Protein AF-A0AAN8RXH5-F1 (afdb_monomer_lite)

Structure (mmCIF, N/CA/C/O backbone):
data_AF-A0AAN8RXH5-F1
#
_entry.id   AF-A0AAN8RXH5-F1
#
loop_
_atom_site.group_PDB
_atom_site.id
_atom_site.type_symbol
_atom_site.label_atom_id
_atom_site.label_alt_id
_atom_site.label_comp_id
_atom_site.label_asym_id
_atom_site.label_entity_id
_atom_site.label_seq_id
_atom_site.pdbx_PDB_ins_code
_atom_site.Cartn_x
_atom_site.Cartn_y
_atom_site.Cartn_z
_atom_site.occupancy
_atom_site.B_iso_or_equiv
_atom_site.auth_seq_id
_atom_site.auth_comp_id
_atom_site.auth_asym_id
_atom_site.auth_atom_id
_atom_site.pdbx_PDB_model_num
ATOM 1 N N . MET A 1 1 ? 21.165 -12.179 -20.026 1.00 50.28 1 MET A N 1
ATOM 2 C CA . MET A 1 1 ? 20.759 -11.320 -18.894 1.00 50.28 1 MET A CA 1
ATOM 3 C C . MET A 1 1 ? 20.682 -9.894 -19.403 1.00 50.28 1 MET A C 1
ATOM 5 O O . MET A 1 1 ? 21.704 -9.357 -19.816 1.00 50.28 1 MET A O 1
ATOM 9 N N . VAL A 1 2 ? 19.480 -9.326 -19.473 1.00 62.09 2 VAL A N 1
ATOM 10 C CA . VAL A 1 2 ? 19.283 -7.916 -19.837 1.00 62.09 2 VAL A CA 1
ATOM 11 C C . VAL A 1 2 ? 19.851 -7.065 -18.699 1.00 62.09 2 VAL A C 1
ATOM 13 O O . VAL A 1 2 ? 19.600 -7.336 -17.527 1.00 62.09 2 VAL A O 1
ATOM 16 N N . GLY A 1 3 ? 20.691 -6.079 -19.014 1.00 75.31 3 GLY A N 1
ATOM 17 C CA . GLY A 1 3 ? 21.280 -5.222 -17.984 1.00 75.31 3 GLY A CA 1
ATOM 18 C C . GLY A 1 3 ? 20.216 -4.332 -17.334 1.00 75.31 3 GLY A C 1
ATOM 19 O O . GLY A 1 3 ? 19.366 -3.793 -18.037 1.00 75.31 3 GLY A O 1
ATOM 20 N N . ARG A 1 4 ? 20.304 -4.091 -16.018 1.00 76.56 4 ARG A N 1
ATOM 21 C CA . ARG A 1 4 ? 19.376 -3.230 -15.246 1.00 76.56 4 ARG A CA 1
ATOM 22 C C . ARG A 1 4 ? 19.039 -1.903 -15.947 1.00 76.56 4 ARG A C 1
ATOM 24 O O . ARG A 1 4 ? 17.888 -1.485 -15.998 1.00 76.56 4 ARG A O 1
ATOM 31 N N . ARG A 1 5 ? 20.048 -1.264 -16.549 1.00 78.19 5 ARG A N 1
ATOM 32 C CA . ARG A 1 5 ? 19.902 -0.004 -17.298 1.00 78.19 5 ARG A CA 1
ATOM 33 C C . ARG A 1 5 ? 18.976 -0.133 -18.517 1.00 78.19 5 ARG A C 1
ATOM 35 O O . ARG A 1 5 ? 18.232 0.798 -18.799 1.00 78.19 5 ARG A O 1
ATOM 42 N N . GLN A 1 6 ? 18.995 -1.271 -19.210 1.00 84.75 6 GLN A N 1
ATOM 43 C CA . GLN A 1 6 ? 18.124 -1.533 -20.362 1.00 84.75 6 GLN A CA 1
ATOM 44 C C . GLN A 1 6 ? 16.665 -1.717 -19.917 1.00 84.75 6 GLN A C 1
ATOM 46 O O . GLN A 1 6 ? 15.763 -1.200 -20.569 1.00 84.75 6 GLN A O 1
ATOM 51 N N . ILE A 1 7 ? 16.435 -2.361 -18.766 1.00 87.44 7 ILE A N 1
ATOM 52 C CA . ILE A 1 7 ? 15.091 -2.541 -18.191 1.00 87.44 7 ILE A CA 1
ATOM 53 C C . ILE A 1 7 ? 14.495 -1.187 -17.782 1.00 87.44 7 ILE A C 1
ATOM 55 O O . ILE A 1 7 ? 13.361 -0.878 -18.143 1.00 87.44 7 ILE A O 1
ATOM 59 N N . HIS A 1 8 ? 15.278 -0.336 -17.106 1.00 88.00 8 HIS A N 1
ATOM 60 C CA . HIS A 1 8 ? 14.842 1.018 -16.734 1.00 88.00 8 HIS A CA 1
ATOM 61 C C . HIS A 1 8 ? 14.425 1.829 -17.968 1.00 88.00 8 HIS A C 1
ATOM 63 O O . HIS A 1 8 ? 13.366 2.450 -17.972 1.00 88.00 8 HIS A O 1
ATOM 69 N N . GLN A 1 9 ? 15.230 1.790 -19.035 1.00 88.06 9 GLN A N 1
ATOM 70 C CA . GLN A 1 9 ? 14.931 2.494 -20.284 1.00 88.06 9 GLN A CA 1
ATOM 71 C C . GLN A 1 9 ? 13.689 1.940 -20.994 1.00 88.06 9 GLN A C 1
ATOM 73 O O . GLN A 1 9 ? 12.898 2.718 -21.527 1.00 88.06 9 GLN A O 1
ATOM 78 N N . ALA A 1 10 ? 13.482 0.621 -20.981 1.00 90.44 10 ALA A N 1
ATOM 79 C CA . ALA A 1 10 ? 12.299 -0.002 -21.572 1.00 90.44 10 ALA A CA 1
ATOM 80 C C . ALA A 1 10 ? 11.009 0.431 -20.854 1.00 90.44 10 ALA A C 1
ATOM 82 O O . ALA A 1 10 ? 10.046 0.847 -21.504 1.00 90.44 10 ALA A O 1
ATOM 83 N N . ILE A 1 11 ? 11.012 0.397 -19.516 1.00 90.81 11 ILE A N 1
ATOM 84 C CA . ILE A 1 11 ? 9.883 0.851 -18.692 1.00 90.81 11 ILE A CA 1
ATOM 85 C C . ILE A 1 11 ? 9.647 2.348 -18.903 1.00 90.81 11 ILE A C 1
ATOM 87 O O . ILE A 1 11 ? 8.521 2.760 -19.181 1.00 90.81 11 ILE A O 1
ATOM 91 N N . HIS A 1 12 ? 10.709 3.154 -18.825 1.00 90.06 12 HIS A N 1
ATOM 92 C CA . HIS A 1 12 ? 10.660 4.600 -19.037 1.00 90.06 12 HIS A CA 1
ATOM 93 C C . HIS A 1 12 ? 10.028 4.952 -20.387 1.00 90.06 12 HIS A C 1
ATOM 95 O O . HIS A 1 12 ? 9.025 5.665 -20.429 1.00 90.06 12 HIS A O 1
ATOM 101 N N . SER A 1 13 ? 10.525 4.359 -21.477 1.00 88.62 13 SER A N 1
ATOM 102 C CA . SER A 1 13 ? 9.980 4.562 -22.823 1.00 88.62 13 SER A CA 1
ATOM 103 C C . SER A 1 13 ? 8.493 4.211 -22.890 1.00 88.62 13 SER A C 1
ATOM 105 O O . SER A 1 13 ? 7.703 4.934 -23.499 1.00 88.62 13 SER A O 1
ATOM 107 N N . ARG A 1 14 ? 8.075 3.121 -22.234 1.00 89.00 14 ARG A N 1
ATOM 108 C CA . ARG A 1 14 ? 6.671 2.703 -22.221 1.00 89.00 14 ARG A CA 1
ATOM 109 C C . ARG A 1 14 ? 5.780 3.655 -21.426 1.00 89.00 14 ARG A C 1
ATOM 111 O O . ARG A 1 14 ? 4.672 3.937 -21.879 1.00 89.00 14 ARG A O 1
ATOM 118 N N . MET A 1 15 ? 6.251 4.159 -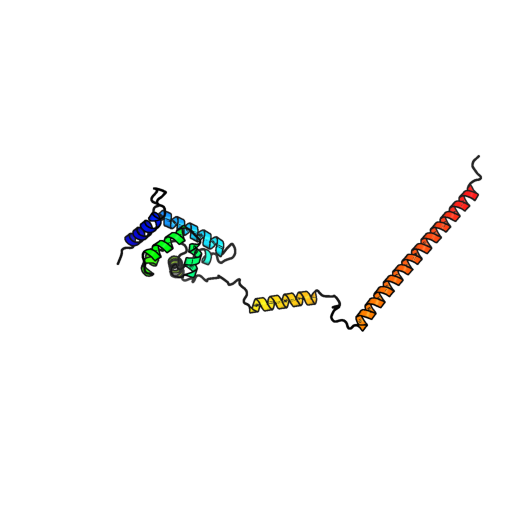20.288 1.00 87.31 15 MET A N 1
ATOM 119 C CA . MET A 1 15 ? 5.513 5.121 -19.467 1.00 87.31 15 MET A CA 1
ATOM 120 C C . MET A 1 15 ? 5.361 6.474 -20.173 1.00 87.31 15 MET A C 1
ATOM 122 O O . MET A 1 15 ? 4.275 7.049 -20.143 1.00 87.31 15 MET A O 1
ATOM 126 N N . MET A 1 16 ? 6.411 6.956 -20.849 1.00 82.38 16 MET A N 1
ATOM 127 C CA . MET A 1 16 ? 6.403 8.259 -21.531 1.00 82.38 16 MET A CA 1
ATOM 128 C C . MET A 1 16 ? 5.596 8.259 -22.836 1.00 82.38 16 MET A C 1
ATOM 130 O O . MET A 1 16 ? 4.963 9.260 -23.156 1.00 82.38 16 MET A 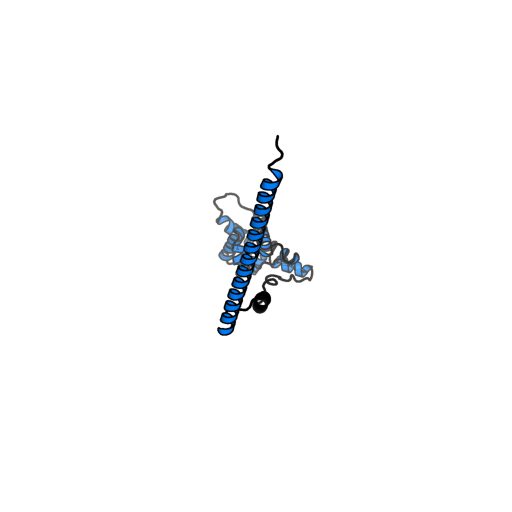O 1
ATOM 134 N N . LYS A 1 17 ? 5.506 7.125 -23.550 1.00 66.50 17 LYS A N 1
ATOM 135 C CA . LYS A 1 17 ? 4.615 6.967 -24.725 1.00 66.50 17 LYS A CA 1
ATOM 136 C C . LYS A 1 17 ? 3.126 7.193 -24.418 1.00 66.50 17 LYS A C 1
ATOM 138 O O . LYS A 1 17 ? 2.325 7.267 -25.339 1.00 66.50 17 LYS A O 1
ATOM 143 N N . ARG A 1 18 ? 2.737 7.249 -23.139 1.00 58.88 18 ARG A N 1
ATOM 144 C CA . ARG A 1 18 ? 1.372 7.578 -22.703 1.00 58.88 18 ARG A CA 1
ATOM 145 C C . ARG A 1 18 ? 1.155 9.084 -22.474 1.00 58.88 18 ARG A C 1
ATOM 147 O O . ARG A 1 18 ? 0.007 9.498 -22.416 1.00 58.88 18 ARG A O 1
ATOM 154 N N . ASN A 1 19 ? 2.221 9.877 -22.336 1.00 56.78 19 ASN A N 1
ATOM 155 C CA . ASN A 1 19 ? 2.191 11.293 -21.932 1.00 56.78 19 ASN A CA 1
ATOM 156 C C . ASN A 1 19 ? 2.491 12.277 -23.084 1.00 56.78 19 ASN A C 1
ATOM 158 O O . ASN A 1 19 ? 2.785 13.438 -22.824 1.00 56.78 19 ASN A O 1
ATOM 162 N N . THR A 1 20 ? 2.432 11.828 -24.341 1.00 54.41 20 THR A N 1
ATOM 163 C CA . THR A 1 20 ? 3.020 12.479 -25.534 1.00 54.41 20 THR A CA 1
ATOM 164 C C . THR A 1 20 ? 2.411 13.836 -25.949 1.00 54.41 20 THR A C 1
ATOM 166 O O . THR A 1 20 ? 2.775 14.354 -26.995 1.00 54.41 20 THR A O 1
ATOM 169 N N . ASP A 1 21 ? 1.560 14.452 -25.124 1.00 57.69 21 ASP A N 1
ATOM 170 C CA . ASP A 1 21 ? 1.111 15.844 -25.306 1.00 57.69 21 ASP A CA 1
ATOM 171 C C . ASP A 1 21 ? 2.002 16.873 -24.571 1.00 57.69 21 ASP A C 1
ATOM 173 O O . ASP A 1 21 ? 1.886 18.068 -24.824 1.00 57.69 21 ASP A O 1
ATOM 177 N N . ASN A 1 22 ? 2.910 16.436 -23.684 1.00 54.50 22 ASN A N 1
ATOM 178 C CA . ASN A 1 22 ? 3.927 17.290 -23.054 1.00 54.50 22 ASN A CA 1
ATOM 179 C C . ASN A 1 22 ? 5.328 16.833 -23.485 1.00 54.50 22 ASN A C 1
ATOM 181 O O . ASN A 1 22 ? 5.742 15.716 -23.180 1.00 54.50 22 ASN A O 1
ATOM 185 N N . ASP A 1 23 ? 6.052 17.712 -24.177 1.00 53.38 23 ASP A N 1
ATOM 186 C CA . ASP A 1 23 ? 7.366 17.464 -24.800 1.00 53.38 23 ASP A CA 1
ATOM 187 C C . ASP A 1 23 ? 8.528 17.346 -23.780 1.00 53.38 23 ASP A C 1
ATOM 189 O O . ASP A 1 23 ? 9.686 17.124 -24.138 1.00 53.38 23 ASP A O 1
ATOM 193 N N . ASP A 1 24 ? 8.228 17.448 -22.481 1.00 64.12 24 ASP A N 1
ATOM 194 C CA . ASP A 1 24 ? 9.207 17.316 -21.405 1.00 64.12 24 ASP A CA 1
ATOM 195 C C . ASP A 1 24 ? 9.428 15.838 -21.050 1.00 64.12 24 ASP A C 1
ATOM 197 O O . ASP A 1 24 ? 8.645 15.197 -20.340 1.00 64.12 24 ASP A O 1
ATOM 201 N N . VAL A 1 25 ? 10.541 15.274 -21.527 1.00 71.00 25 VAL A N 1
ATOM 202 C CA . VAL A 1 25 ? 10.972 13.915 -21.171 1.00 71.00 25 VAL A CA 1
ATOM 203 C C . VAL A 1 25 ? 11.329 13.859 -19.679 1.00 71.00 25 VAL A C 1
ATOM 205 O O . VAL A 1 25 ? 12.446 14.188 -19.273 1.00 71.00 25 VAL A O 1
ATOM 208 N N . VAL A 1 26 ? 10.382 13.405 -18.855 1.00 81.19 26 VAL A N 1
ATOM 209 C CA . VAL A 1 26 ? 10.565 13.218 -17.406 1.00 81.19 26 VAL A CA 1
ATOM 210 C C . VAL A 1 26 ? 11.702 12.231 -17.154 1.00 81.19 26 VAL A C 1
ATOM 212 O O . VAL A 1 26 ? 11.667 11.106 -17.646 1.00 81.19 26 VAL A O 1
ATOM 215 N N . GLN A 1 27 ? 12.713 12.618 -16.377 1.00 87.38 27 GLN A N 1
ATOM 216 C CA . GLN A 1 27 ? 13.852 11.746 -16.070 1.00 87.38 27 GLN A CA 1
ATOM 217 C C . GLN A 1 27 ? 13.445 10.579 -15.161 1.00 87.38 27 GLN A C 1
ATOM 219 O O . GLN A 1 27 ? 12.527 10.697 -14.350 1.00 87.38 27 GLN A O 1
ATOM 224 N N . TRP A 1 28 ? 14.162 9.453 -15.247 1.00 87.44 28 TRP A N 1
ATOM 225 C CA . TRP A 1 28 ? 13.877 8.268 -14.425 1.00 87.44 28 TRP A CA 1
ATOM 226 C C . TRP A 1 28 ? 13.848 8.579 -12.922 1.00 87.44 28 TRP A C 1
ATOM 228 O O . TRP A 1 28 ? 12.934 8.148 -12.226 1.00 87.44 28 TRP A O 1
ATOM 238 N N . ASP A 1 29 ? 14.789 9.385 -12.433 1.00 89.44 29 ASP A N 1
ATOM 239 C CA . ASP A 1 29 ? 14.866 9.740 -11.011 1.00 89.44 29 ASP A CA 1
ATOM 240 C C . ASP A 1 29 ? 13.642 10.538 -10.540 1.00 89.44 29 ASP A C 1
ATOM 242 O O . ASP A 1 29 ? 13.187 10.380 -9.408 1.00 89.44 29 ASP A O 1
ATOM 246 N N . GLN A 1 30 ? 13.051 11.341 -11.429 1.00 90.12 30 GLN A N 1
ATOM 247 C CA . GLN A 1 30 ? 11.818 12.075 -11.152 1.00 90.12 30 GLN A CA 1
ATOM 248 C C . GLN A 1 30 ? 10.592 11.152 -11.147 1.00 90.12 30 GLN A C 1
ATOM 250 O O . GLN A 1 30 ? 9.676 11.343 -10.347 1.00 90.12 30 GLN A O 1
ATOM 255 N N . ILE A 1 31 ? 10.579 10.111 -11.986 1.00 90.50 31 ILE A N 1
ATOM 256 C CA . ILE A 1 31 ? 9.550 9.063 -11.916 1.00 90.50 31 ILE A CA 1
ATOM 257 C C . ILE A 1 31 ? 9.644 8.346 -10.570 1.00 90.50 31 ILE A C 1
ATOM 259 O O . ILE A 1 31 ? 8.636 8.202 -9.885 1.00 90.50 31 ILE A O 1
ATOM 263 N N . VAL A 1 32 ? 10.852 7.942 -10.165 1.00 92.31 32 VAL A N 1
ATOM 264 C CA . VAL A 1 32 ? 11.075 7.261 -8.884 1.00 92.31 32 VAL A CA 1
ATOM 265 C C . VAL A 1 32 ? 10.671 8.150 -7.709 1.00 92.31 32 VAL A C 1
ATOM 267 O O . VAL A 1 32 ? 9.987 7.669 -6.810 1.00 92.31 32 VAL A O 1
ATOM 270 N N . SER A 1 33 ? 11.022 9.441 -7.711 1.00 93.31 33 SER A N 1
ATOM 271 C CA . SER A 1 33 ? 10.606 10.351 -6.634 1.00 93.31 33 SER A CA 1
ATOM 272 C C . SER A 1 33 ? 9.085 10.482 -6.558 1.00 93.31 33 SER A C 1
ATOM 274 O O . SER A 1 33 ? 8.519 10.469 -5.466 1.00 93.31 33 SER A O 1
ATOM 276 N N . THR A 1 34 ? 8.413 10.524 -7.709 1.00 93.69 34 THR A N 1
ATOM 277 C CA . THR A 1 34 ? 6.953 10.603 -7.778 1.00 93.69 34 THR A CA 1
ATOM 278 C C . THR A 1 34 ? 6.300 9.319 -7.265 1.00 93.69 34 THR A C 1
ATOM 280 O O . THR A 1 34 ? 5.371 9.392 -6.465 1.00 93.69 34 THR A O 1
ATOM 283 N N . LEU A 1 35 ? 6.826 8.146 -7.638 1.00 93.69 35 LEU A N 1
ATOM 284 C CA . LEU A 1 35 ? 6.386 6.858 -7.094 1.00 93.69 35 LEU A CA 1
ATOM 285 C C . LEU A 1 35 ? 6.571 6.815 -5.569 1.00 93.69 35 LEU A C 1
ATOM 287 O O . LEU A 1 35 ? 5.645 6.478 -4.841 1.00 93.69 35 LEU A O 1
ATOM 291 N N . VAL A 1 36 ? 7.726 7.230 -5.046 1.00 93.75 36 VAL A N 1
ATOM 292 C CA . VAL A 1 36 ? 7.955 7.271 -3.591 1.00 93.75 36 VAL A CA 1
ATOM 293 C C . VAL A 1 36 ? 6.976 8.214 -2.892 1.00 93.75 36 VAL A C 1
ATOM 295 O O . VAL A 1 36 ? 6.454 7.877 -1.830 1.00 93.75 36 VAL A O 1
ATOM 298 N N . THR A 1 37 ? 6.690 9.377 -3.475 1.00 95.00 37 THR A N 1
ATOM 299 C CA . THR A 1 37 ? 5.690 10.299 -2.928 1.00 95.00 37 THR A CA 1
ATOM 300 C C . THR A 1 37 ? 4.304 9.660 -2.894 1.00 95.00 37 THR A C 1
ATOM 302 O O . THR A 1 37 ? 3.634 9.753 -1.869 1.00 95.00 37 THR A O 1
ATOM 305 N N . GLU A 1 38 ? 3.872 8.972 -3.953 1.00 94.69 38 GLU A N 1
ATOM 306 C CA . GLU A 1 38 ? 2.601 8.229 -3.956 1.00 94.69 38 GLU A CA 1
ATOM 307 C C . GLU A 1 38 ? 2.571 7.144 -2.865 1.00 94.69 38 GLU A C 1
ATOM 309 O O . GLU A 1 38 ? 1.588 7.046 -2.133 1.00 94.69 38 GLU A O 1
ATOM 314 N N . LEU A 1 39 ? 3.664 6.392 -2.677 1.00 93.56 39 LEU A N 1
ATOM 315 C CA . LEU A 1 39 ? 3.766 5.397 -1.600 1.00 93.56 39 LEU A CA 1
ATOM 316 C C . LEU A 1 39 ? 3.635 6.027 -0.215 1.00 93.56 39 LEU A C 1
ATOM 318 O O . LEU A 1 39 ? 2.947 5.479 0.639 1.00 93.56 39 LEU A O 1
ATOM 322 N N . LYS A 1 40 ? 4.257 7.185 0.023 1.00 92.19 40 LYS A N 1
ATOM 323 C CA . LYS A 1 40 ? 4.142 7.888 1.310 1.00 92.19 40 LYS A CA 1
ATOM 324 C C . LYS A 1 40 ? 2.706 8.309 1.605 1.00 92.19 40 LYS A C 1
ATOM 326 O O . LYS A 1 40 ? 2.259 8.175 2.741 1.00 92.19 40 LYS A O 1
ATOM 331 N N . HIS A 1 41 ? 1.979 8.775 0.590 1.00 92.19 41 HIS A N 1
ATOM 332 C CA . HIS A 1 41 ? 0.559 9.084 0.740 1.00 92.19 41 HIS A CA 1
ATOM 333 C C . HIS A 1 41 ? -0.265 7.825 1.019 1.00 92.19 41 HIS A C 1
ATOM 335 O O . HIS A 1 41 ? -1.141 7.862 1.878 1.00 92.19 41 HIS A O 1
ATOM 341 N N . GLU A 1 42 ? 0.034 6.706 0.354 1.00 92.00 42 GLU A N 1
ATOM 342 C CA . GLU A 1 42 ? -0.633 5.428 0.622 1.00 92.00 42 GLU A CA 1
ATOM 343 C C . GLU A 1 42 ? -0.416 4.966 2.066 1.00 92.00 42 GLU A C 1
ATOM 345 O O . GLU A 1 42 ? -1.372 4.634 2.759 1.00 92.00 42 GLU A O 1
ATOM 350 N N . VAL A 1 43 ? 0.830 4.994 2.541 1.00 90.88 43 VAL A N 1
ATOM 351 C CA . VAL A 1 43 ? 1.198 4.615 3.914 1.00 90.88 43 VAL A CA 1
ATOM 352 C C . VAL A 1 43 ? 0.509 5.526 4.924 1.00 90.88 43 VAL A C 1
ATOM 354 O O . VAL A 1 43 ? -0.097 5.034 5.872 1.00 90.88 43 VAL A O 1
ATOM 357 N N . SER A 1 44 ? 0.537 6.843 4.700 1.00 89.00 44 SER A N 1
ATOM 358 C CA . SER A 1 44 ? -0.135 7.805 5.577 1.00 89.00 44 SER A CA 1
ATOM 359 C C . SER A 1 44 ? -1.651 7.614 5.597 1.00 89.00 44 SER A C 1
ATOM 361 O O . SER A 1 44 ? -2.263 7.772 6.6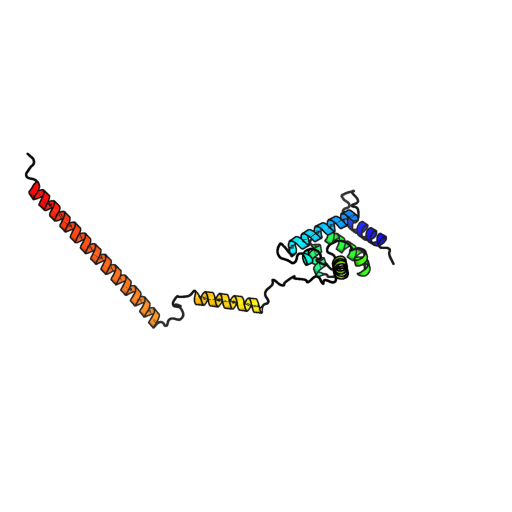49 1.00 89.00 44 SER A O 1
ATOM 363 N N . SER A 1 45 ? -2.262 7.284 4.457 1.00 87.31 45 SER A N 1
ATOM 364 C CA . SER A 1 45 ? -3.699 7.021 4.374 1.00 87.31 45 SER A CA 1
ATOM 365 C C . SER A 1 45 ? -4.081 5.682 4.996 1.00 87.31 45 SER A C 1
ATOM 367 O O . SER A 1 45 ? -5.218 5.542 5.435 1.00 87.31 45 SER A O 1
ATOM 369 N N . TYR A 1 46 ? -3.186 4.692 4.975 1.00 83.88 46 TYR A N 1
ATOM 370 C CA . TYR A 1 46 ? -3.491 3.348 5.443 1.00 83.88 46 TYR A CA 1
ATOM 371 C C . TYR A 1 46 ? -3.285 3.173 6.939 1.00 83.88 46 TYR A C 1
ATOM 373 O O . TYR A 1 46 ? -4.182 2.694 7.616 1.00 83.88 46 TYR A O 1
ATOM 381 N N . TYR A 1 47 ? -2.118 3.573 7.439 1.00 82.31 47 TYR A N 1
ATOM 382 C CA . TYR A 1 47 ? -1.774 3.411 8.849 1.00 82.31 47 TYR A CA 1
ATOM 383 C C . TYR A 1 47 ? -2.197 4.611 9.705 1.00 82.31 47 TYR A C 1
ATOM 385 O O . TYR A 1 47 ? -1.968 4.607 10.908 1.00 82.31 47 TYR A O 1
ATOM 393 N N . GLY A 1 48 ? -2.731 5.683 9.106 1.00 78.75 48 GLY A N 1
ATOM 394 C CA . GLY A 1 48 ? -3.189 6.874 9.826 1.00 78.75 48 GLY A CA 1
ATOM 395 C C . GLY A 1 48 ? -2.211 7.376 10.904 1.00 78.75 48 GLY A C 1
ATOM 396 O O . GLY A 1 48 ? -0.983 7.328 10.751 1.00 78.75 48 GLY A O 1
ATOM 397 N N . ASN A 1 49 ? -2.764 7.828 12.033 1.00 69.50 49 ASN A N 1
ATOM 398 C CA . ASN A 1 49 ? -1.987 8.198 13.223 1.00 69.50 49 ASN A CA 1
ATOM 399 C C . ASN A 1 49 ? -1.666 6.993 14.121 1.00 69.50 49 ASN A C 1
ATOM 401 O O . ASN A 1 49 ? -0.685 7.032 14.859 1.00 69.50 49 ASN A O 1
ATOM 405 N N . GLU A 1 50 ? -2.405 5.897 13.986 1.00 57.66 50 GLU A N 1
ATOM 406 C CA . GLU A 1 50 ? -2.361 4.733 14.872 1.00 57.66 50 GLU A CA 1
ATOM 407 C C . GLU A 1 50 ? -1.680 3.570 14.143 1.00 57.66 50 GLU A C 1
ATOM 409 O O . GLU A 1 50 ? -2.208 3.001 13.200 1.00 57.66 50 GLU A O 1
ATOM 414 N N . GLY A 1 51 ? -0.426 3.299 14.498 1.00 59.81 51 GLY A N 1
ATOM 415 C CA . GLY A 1 51 ? 0.358 2.209 13.919 1.00 59.81 51 GLY A CA 1
ATOM 416 C C . GLY A 1 51 ? 1.822 2.318 14.319 1.00 59.81 51 GLY A C 1
ATOM 417 O O . GLY A 1 51 ? 2.305 3.420 14.608 1.00 59.81 51 GLY A O 1
ATOM 418 N N . SER A 1 52 ? 2.532 1.188 14.343 1.00 65.50 52 SER A N 1
ATOM 419 C CA . SER A 1 52 ? 3.931 1.173 14.770 1.00 65.50 52 SER A CA 1
ATOM 420 C C . SER A 1 52 ? 4.799 2.028 13.832 1.00 65.50 52 SER A C 1
ATOM 422 O O . SER A 1 52 ? 4.741 1.913 12.607 1.00 65.50 52 SER A O 1
ATOM 424 N N . GLU A 1 53 ? 5.616 2.922 14.398 1.00 78.25 53 GLU A N 1
ATOM 425 C CA . GLU A 1 53 ? 6.471 3.834 13.618 1.00 78.25 53 GLU A CA 1
ATOM 426 C C . GLU A 1 53 ? 7.456 3.068 12.712 1.00 78.25 53 GLU A C 1
ATOM 428 O O . GLU A 1 53 ? 7.816 3.523 11.622 1.00 78.25 53 GLU A O 1
ATOM 433 N N . VAL A 1 54 ? 7.836 1.855 13.129 1.00 81.44 54 VAL A N 1
ATOM 434 C CA . VAL A 1 54 ? 8.727 0.957 12.386 1.00 81.44 54 VAL A CA 1
ATOM 435 C C . VAL A 1 54 ? 8.043 0.384 11.141 1.00 81.44 54 VAL A C 1
ATOM 437 O O . VAL A 1 54 ? 8.636 0.400 10.065 1.00 81.44 54 VAL A O 1
ATOM 440 N N . GLU A 1 55 ? 6.795 -0.067 11.248 1.00 81.56 55 GLU A N 1
ATOM 441 C CA . GLU A 1 55 ? 6.019 -0.591 10.117 1.00 81.56 55 GLU A CA 1
ATOM 442 C C . GLU A 1 55 ? 5.660 0.506 9.110 1.00 81.56 55 GLU A C 1
ATOM 444 O O . GLU A 1 55 ? 5.784 0.305 7.902 1.00 81.56 55 GLU A O 1
ATOM 449 N N . LYS A 1 56 ? 5.336 1.714 9.594 1.00 84.56 56 LYS A N 1
ATOM 450 C CA . LYS A 1 56 ? 5.154 2.901 8.739 1.00 84.56 56 LYS A CA 1
ATOM 451 C C . LYS A 1 56 ? 6.431 3.255 7.973 1.00 84.56 56 LYS A C 1
ATOM 453 O O . LYS A 1 56 ? 6.364 3.692 6.825 1.00 84.56 56 LYS A O 1
ATOM 458 N N . SER A 1 57 ? 7.592 3.068 8.600 1.00 84.94 57 SER A N 1
ATOM 459 C CA . SER A 1 57 ? 8.896 3.347 7.989 1.00 84.94 57 SER A CA 1
ATOM 460 C C . SER A 1 57 ? 9.314 2.290 6.964 1.00 84.94 57 SER A C 1
ATOM 462 O O . SER A 1 57 ? 9.984 2.634 5.990 1.00 84.94 57 SER A O 1
ATOM 464 N N . TYR A 1 58 ? 8.907 1.032 7.164 1.00 87.00 58 TYR A N 1
ATOM 465 C CA . TYR A 1 58 ? 9.262 -0.111 6.318 1.00 87.00 58 TYR A CA 1
ATOM 466 C C . TYR A 1 58 ? 8.033 -0.979 5.985 1.00 87.00 58 TYR A C 1
ATOM 468 O O . TYR A 1 58 ? 7.967 -2.138 6.401 1.00 87.00 58 TYR A O 1
ATOM 476 N N . PRO A 1 59 ? 7.075 -0.465 5.188 1.00 86.69 59 PRO A N 1
ATOM 477 C CA . PRO A 1 59 ? 5.818 -1.164 4.902 1.00 86.69 59 PRO A CA 1
ATOM 478 C C . PRO A 1 59 ? 6.014 -2.445 4.078 1.00 86.69 59 PRO A C 1
ATOM 480 O O . PRO A 1 59 ? 5.229 -3.381 4.182 1.00 86.69 59 PRO A O 1
ATOM 483 N N . GLY A 1 60 ? 7.073 -2.520 3.264 1.00 90.06 60 GLY A N 1
ATOM 484 C CA . GLY A 1 60 ? 7.450 -3.749 2.566 1.00 90.06 60 GLY A CA 1
ATOM 485 C C . GLY A 1 60 ? 6.477 -4.180 1.468 1.00 90.06 60 GLY A C 1
ATOM 486 O O . GLY A 1 60 ? 6.209 -5.372 1.330 1.00 90.06 60 GLY A O 1
ATOM 487 N N . PHE A 1 61 ? 5.962 -3.236 0.676 1.00 91.06 61 PHE A N 1
ATOM 488 C CA . PHE A 1 61 ? 5.044 -3.533 -0.421 1.00 91.06 61 PHE A CA 1
ATOM 489 C C . PHE A 1 61 ? 5.680 -4.485 -1.439 1.00 91.06 61 PHE A C 1
ATOM 491 O O . PHE A 1 61 ? 6.696 -4.167 -2.066 1.00 91.06 61 PHE A O 1
ATOM 498 N N . ASP A 1 62 ? 5.047 -5.643 -1.612 1.00 92.12 62 ASP A N 1
ATOM 499 C CA . ASP A 1 62 ? 5.426 -6.644 -2.600 1.00 92.12 62 ASP A CA 1
ATOM 500 C C . ASP A 1 62 ? 4.716 -6.378 -3.930 1.00 92.12 62 ASP A C 1
ATOM 502 O O . ASP A 1 62 ? 3.487 -6.403 -4.020 1.00 92.12 62 ASP A O 1
ATOM 506 N N . TYR A 1 63 ? 5.501 -6.109 -4.969 1.00 93.00 63 TYR A N 1
ATOM 507 C CA . TYR A 1 63 ? 4.991 -5.770 -6.295 1.00 93.00 63 TYR A CA 1
ATOM 508 C C . TYR A 1 63 ? 4.563 -7.002 -7.097 1.00 93.00 63 TYR A C 1
ATOM 510 O O . TYR A 1 63 ? 3.959 -6.834 -8.153 1.00 93.00 63 TYR A O 1
ATOM 518 N N . HIS A 1 64 ? 4.819 -8.213 -6.600 1.00 91.38 64 HIS A N 1
ATOM 519 C CA . HIS A 1 64 ? 4.306 -9.458 -7.177 1.00 91.38 64 HIS A CA 1
ATOM 520 C C . HIS A 1 64 ? 2.881 -9.755 -6.705 1.00 91.38 64 HIS A C 1
ATOM 522 O O . HIS A 1 64 ? 2.083 -10.344 -7.431 1.00 91.38 64 HIS A O 1
ATOM 528 N N . ASN A 1 65 ? 2.527 -9.294 -5.504 1.00 92.19 65 ASN A N 1
ATOM 529 C CA . ASN A 1 65 ? 1.224 -9.544 -4.913 1.00 92.19 65 ASN A CA 1
ATOM 530 C C . ASN A 1 65 ? 0.128 -8.706 -5.590 1.00 92.19 65 ASN A C 1
ATOM 532 O O . ASN A 1 65 ? 0.089 -7.478 -5.472 1.00 92.19 65 ASN A O 1
ATOM 536 N N . GLU A 1 66 ? -0.824 -9.378 -6.238 1.00 91.94 66 GLU A N 1
ATOM 537 C CA . GLU A 1 66 ? -1.945 -8.747 -6.940 1.00 91.94 66 GLU A CA 1
ATOM 538 C C . GLU A 1 66 ? -2.750 -7.780 -6.064 1.00 91.94 66 GLU A C 1
ATOM 540 O O . GLU A 1 66 ? -3.163 -6.724 -6.542 1.00 91.94 66 GLU A O 1
ATOM 545 N N . LYS A 1 67 ? -2.935 -8.082 -4.771 1.00 91.06 67 LYS A N 1
ATOM 546 C CA . LYS A 1 67 ? -3.685 -7.213 -3.847 1.00 91.06 67 LYS A CA 1
ATOM 547 C C . LYS A 1 67 ? -2.975 -5.877 -3.649 1.00 91.06 67 LYS A C 1
ATOM 549 O O . LYS A 1 67 ? -3.603 -4.820 -3.705 1.00 91.06 67 LYS A O 1
ATOM 554 N N . ILE A 1 68 ? -1.656 -5.922 -3.465 1.00 91.00 68 ILE A N 1
ATOM 555 C CA . ILE A 1 68 ? -0.819 -4.729 -3.313 1.00 91.00 68 ILE A CA 1
ATOM 556 C C . ILE A 1 68 ? -0.769 -3.949 -4.623 1.00 91.00 68 ILE A C 1
ATOM 558 O O . ILE A 1 68 ? -0.941 -2.730 -4.621 1.00 91.00 68 ILE A O 1
ATOM 562 N N . ARG A 1 69 ? -0.625 -4.636 -5.760 1.00 94.06 69 ARG A N 1
ATOM 563 C CA . ARG A 1 69 ? -0.680 -3.998 -7.081 1.00 94.06 69 ARG A CA 1
ATOM 564 C C . ARG A 1 69 ? -2.017 -3.306 -7.326 1.00 94.06 69 ARG A C 1
ATOM 566 O O . ARG A 1 69 ? -2.026 -2.170 -7.793 1.00 94.06 69 ARG A O 1
ATOM 573 N N . ALA A 1 70 ? -3.137 -3.953 -7.009 1.00 93.81 70 ALA A N 1
ATOM 574 C CA . ALA A 1 70 ? -4.476 -3.388 -7.166 1.00 93.81 70 ALA A CA 1
ATOM 575 C C . ALA A 1 70 ? -4.659 -2.141 -6.293 1.00 93.81 70 ALA A C 1
ATOM 577 O O . ALA A 1 70 ? -5.136 -1.110 -6.769 1.00 93.81 70 ALA A O 1
ATOM 578 N N . ARG A 1 71 ? -4.192 -2.211 -5.044 1.00 93.31 71 ARG A N 1
ATOM 579 C CA . ARG A 1 71 ? -4.177 -1.092 -4.105 1.00 93.31 71 ARG A CA 1
ATOM 580 C C . ARG A 1 71 ? -3.365 0.092 -4.635 1.00 93.31 71 ARG A C 1
ATOM 582 O O . ARG A 1 71 ? -3.901 1.183 -4.813 1.00 93.31 71 ARG A O 1
ATOM 589 N N . LEU A 1 72 ? -2.099 -0.139 -4.978 1.00 93.94 72 LEU A N 1
ATOM 590 C CA . LEU A 1 72 ? -1.201 0.892 -5.503 1.00 93.94 72 LEU A CA 1
ATOM 591 C C . LEU A 1 72 ? -1.639 1.414 -6.879 1.00 93.94 72 LEU A C 1
ATOM 593 O O . LEU A 1 72 ? -1.369 2.562 -7.218 1.00 93.94 72 LEU A O 1
ATOM 597 N N . SER A 1 73 ? -2.396 0.630 -7.652 1.00 95.00 73 SER A N 1
ATOM 598 C CA . SER A 1 73 ? -2.996 1.066 -8.922 1.00 95.00 73 SER A CA 1
ATOM 599 C C . SER A 1 73 ? -4.045 2.171 -8.762 1.00 95.00 73 SER A C 1
ATOM 601 O O . SER A 1 73 ? -4.487 2.741 -9.768 1.00 95.00 73 SER A O 1
ATOM 603 N N . ARG A 1 74 ? -4.451 2.521 -7.534 1.00 94.31 74 ARG A N 1
ATOM 604 C CA . ARG A 1 74 ? -5.200 3.756 -7.263 1.00 94.31 74 ARG A CA 1
ATOM 605 C C . ARG A 1 74 ? -4.427 4.987 -7.742 1.00 94.31 74 ARG A C 1
ATOM 607 O O . ARG A 1 74 ? -5.040 5.900 -8.293 1.00 94.31 74 ARG A O 1
ATOM 614 N N . TRP A 1 75 ? -3.105 4.973 -7.599 1.00 94.50 75 TRP A N 1
ATOM 615 C CA . TRP A 1 75 ? -2.240 6.089 -7.945 1.00 94.50 75 TRP A CA 1
ATOM 616 C C . TRP A 1 75 ? -1.830 6.067 -9.428 1.00 94.50 75 TRP A C 1
ATOM 618 O O . TRP A 1 75 ? -1.550 4.998 -9.986 1.00 94.50 75 TRP A O 1
ATOM 628 N N . PRO A 1 76 ? -1.828 7.223 -10.117 1.00 92.75 76 PRO A N 1
ATOM 629 C CA . PRO A 1 76 ? -1.656 7.279 -11.566 1.00 92.75 76 PRO A CA 1
ATOM 630 C C . PRO A 1 76 ? -0.268 6.832 -12.039 1.00 92.75 76 PRO A C 1
ATOM 632 O O . PRO A 1 76 ? -0.188 6.191 -13.097 1.00 92.75 76 PRO A O 1
ATOM 635 N N . TRP A 1 77 ? 0.805 7.132 -11.294 1.00 93.38 77 TRP A N 1
ATOM 636 C CA . TRP A 1 77 ? 2.158 6.744 -11.695 1.00 93.38 77 TRP A CA 1
ATOM 637 C C . TRP A 1 77 ? 2.416 5.260 -11.455 1.00 93.38 77 TRP A C 1
ATOM 639 O O . TRP A 1 77 ? 2.872 4.588 -12.382 1.00 93.38 77 TRP A O 1
ATOM 649 N N . HIS A 1 78 ? 2.014 4.713 -10.304 1.00 94.62 78 HIS A N 1
ATOM 650 C CA . HIS A 1 78 ? 2.054 3.263 -10.067 1.00 94.62 78 HIS A CA 1
ATOM 651 C C . HIS A 1 78 ? 1.212 2.478 -11.072 1.00 94.62 78 HIS A C 1
ATOM 653 O O . HIS A 1 78 ? 1.687 1.496 -11.639 1.00 94.62 78 HIS A O 1
ATOM 659 N N . ARG A 1 79 ? -0.011 2.931 -11.379 1.00 94.81 79 ARG A N 1
ATOM 660 C CA . ARG A 1 79 ? -0.849 2.298 -12.411 1.00 94.81 79 ARG A CA 1
ATOM 661 C C . ARG A 1 79 ? -0.143 2.253 -13.766 1.00 94.81 79 ARG A C 1
ATOM 663 O O . ARG A 1 79 ? -0.228 1.252 -14.474 1.00 94.81 79 ARG A O 1
ATOM 670 N N . SER A 1 80 ? 0.519 3.344 -14.151 1.00 93.12 80 SER A N 1
ATOM 671 C CA . SER A 1 80 ? 1.284 3.418 -15.401 1.00 93.12 80 SER A CA 1
ATOM 672 C C . SER A 1 80 ? 2.488 2.474 -15.380 1.00 93.12 80 SER A C 1
ATOM 674 O O . SER A 1 80 ? 2.742 1.774 -16.357 1.00 93.12 80 SER A O 1
ATOM 676 N N . PHE A 1 81 ? 3.191 2.419 -14.248 1.00 94.25 81 PHE A N 1
ATOM 677 C CA . PHE A 1 81 ? 4.340 1.550 -14.029 1.00 94.25 81 PHE A CA 1
ATOM 678 C C . PHE A 1 81 ? 3.963 0.065 -14.109 1.00 94.25 81 PHE A C 1
ATOM 680 O O . PHE A 1 81 ? 4.571 -0.675 -14.878 1.00 94.25 81 PHE A O 1
ATOM 687 N N . PHE A 1 82 ? 2.899 -0.363 -13.424 1.00 95.06 82 PHE A N 1
ATOM 688 C CA . PHE A 1 82 ? 2.410 -1.744 -13.495 1.00 95.06 82 PHE A CA 1
ATOM 689 C C . PHE A 1 82 ? 1.981 -2.134 -14.907 1.00 95.06 82 PHE A C 1
ATOM 691 O O . PHE A 1 82 ? 2.386 -3.181 -15.397 1.00 95.06 82 PHE A O 1
ATOM 698 N N . LYS A 1 83 ? 1.258 -1.255 -15.612 1.00 93.69 83 LYS A N 1
ATOM 699 C CA . LYS A 1 83 ? 0.916 -1.485 -17.024 1.00 93.69 83 LYS A CA 1
ATOM 700 C C . LYS A 1 83 ? 2.152 -1.611 -17.914 1.00 93.69 83 LYS A C 1
ATOM 702 O O . LYS A 1 83 ? 2.121 -2.362 -18.886 1.00 93.69 83 LYS A O 1
ATOM 707 N N . ALA A 1 84 ? 3.214 -0.857 -17.631 1.00 93.44 84 ALA A N 1
ATOM 708 C CA . ALA A 1 84 ? 4.464 -0.951 -18.375 1.00 93.44 84 ALA A CA 1
ATOM 709 C C . ALA A 1 84 ? 5.172 -2.288 -18.117 1.00 93.44 84 ALA A C 1
ATOM 711 O O . ALA A 1 84 ? 5.608 -2.917 -19.077 1.00 93.44 84 ALA A O 1
ATOM 712 N N . ILE A 1 85 ? 5.225 -2.738 -16.861 1.00 93.69 85 ILE A N 1
ATOM 713 C CA . ILE A 1 85 ? 5.766 -4.050 -16.482 1.00 93.69 85 ILE A CA 1
ATOM 714 C C . ILE A 1 85 ? 4.989 -5.178 -17.164 1.00 93.69 85 ILE A C 1
ATOM 716 O O . ILE A 1 85 ? 5.600 -6.005 -17.836 1.00 93.69 85 ILE A O 1
ATOM 720 N N . ASP A 1 86 ? 3.657 -5.178 -17.044 1.00 93.69 86 ASP A N 1
ATOM 721 C CA . ASP A 1 86 ? 2.800 -6.228 -17.609 1.00 93.69 86 ASP A CA 1
ATOM 722 C C . ASP A 1 86 ? 2.935 -6.304 -19.128 1.00 93.69 86 ASP A C 1
ATOM 724 O O . ASP A 1 86 ? 3.004 -7.383 -19.706 1.00 93.69 86 ASP A O 1
ATOM 728 N N . TYR A 1 87 ? 3.017 -5.147 -19.786 1.00 93.00 87 TYR A N 1
ATOM 729 C CA . TYR A 1 87 ? 3.199 -5.079 -21.232 1.00 93.00 87 TYR A CA 1
ATOM 730 C C . TYR A 1 87 ? 4.560 -5.620 -21.683 1.00 93.00 87 TYR A C 1
ATOM 732 O O . TYR A 1 87 ? 4.669 -6.192 -22.765 1.00 93.00 87 TYR A O 1
ATOM 740 N N . LEU A 1 88 ? 5.604 -5.400 -20.884 1.00 91.81 88 LEU A N 1
ATOM 741 C CA . LEU A 1 88 ? 6.950 -5.891 -21.170 1.00 91.81 88 LEU A CA 1
ATOM 742 C C . LEU A 1 88 ? 7.132 -7.366 -20.784 1.00 91.81 88 LEU A C 1
ATOM 744 O O . LEU A 1 88 ? 8.119 -7.962 -21.203 1.00 91.81 88 LEU A O 1
ATOM 748 N N . GLY A 1 89 ? 6.202 -7.947 -20.017 1.00 92.12 89 GLY A N 1
ATOM 749 C CA . GLY A 1 89 ? 6.277 -9.335 -19.563 1.00 92.12 89 GLY A CA 1
ATOM 750 C C . GLY A 1 89 ? 7.497 -9.602 -18.681 1.00 92.12 89 GLY A C 1
ATOM 751 O O . GLY A 1 89 ? 8.107 -10.662 -18.796 1.00 92.12 89 GLY A O 1
ATOM 752 N N . LEU A 1 90 ? 7.891 -8.623 -17.857 1.00 91.44 90 LEU A N 1
ATOM 753 C CA . LEU A 1 90 ? 9.068 -8.759 -16.997 1.00 91.44 90 LEU A CA 1
ATOM 754 C C . LEU A 1 90 ? 8.845 -9.844 -15.942 1.00 91.44 90 LEU A C 1
ATOM 756 O O . LEU A 1 90 ? 7.777 -9.936 -15.337 1.00 91.44 90 LEU A O 1
ATOM 760 N N . SER A 1 91 ? 9.889 -10.630 -15.702 1.00 92.25 91 SER A N 1
ATOM 761 C CA . SER A 1 91 ? 9.926 -11.618 -14.626 1.00 92.25 91 SER A CA 1
ATOM 762 C C . SER A 1 91 ? 10.053 -10.962 -13.248 1.00 92.25 91 SER A C 1
ATOM 764 O O . SER A 1 91 ? 10.530 -9.833 -13.119 1.00 92.25 91 SER A O 1
ATOM 766 N N . GLU A 1 92 ? 9.711 -11.707 -12.198 1.00 91.12 92 GLU A N 1
ATOM 767 C CA . GLU A 1 92 ? 9.823 -11.266 -10.798 1.00 91.12 92 GLU A CA 1
ATOM 768 C C . GLU A 1 92 ? 11.235 -10.750 -10.467 1.00 91.12 92 GLU A C 1
ATOM 770 O O . GLU A 1 92 ? 11.421 -9.635 -9.984 1.00 91.12 92 GLU A O 1
ATOM 775 N N . SER A 1 93 ? 12.265 -11.500 -10.876 1.00 89.75 93 SER A N 1
ATOM 776 C CA . SER A 1 93 ? 13.667 -11.115 -10.659 1.00 89.75 93 SER A CA 1
ATOM 777 C C . SER A 1 93 ? 14.067 -9.805 -11.353 1.00 89.75 93 SER A C 1
ATOM 779 O O . SER A 1 93 ? 14.923 -9.060 -10.866 1.00 89.75 93 SER A O 1
ATOM 781 N N . GLU A 1 94 ? 13.452 -9.502 -12.497 1.00 91.19 94 GLU A N 1
ATOM 782 C CA . GLU A 1 94 ? 13.694 -8.264 -13.230 1.00 91.19 94 GLU A CA 1
ATOM 783 C C . GLU A 1 94 ? 12.980 -7.096 -12.556 1.00 91.19 94 GLU A C 1
ATOM 785 O O . GLU A 1 94 ? 13.574 -6.023 -12.427 1.00 91.19 94 GLU A O 1
ATOM 790 N N . ILE A 1 95 ? 11.763 -7.312 -12.053 1.00 91.06 95 ILE A N 1
ATOM 791 C CA . ILE A 1 95 ? 11.015 -6.327 -11.263 1.00 91.06 95 ILE A CA 1
ATOM 792 C C . ILE A 1 95 ? 11.803 -5.977 -9.993 1.00 91.06 95 ILE A C 1
ATOM 794 O O . ILE A 1 95 ? 12.086 -4.800 -9.759 1.00 91.06 95 ILE A O 1
ATOM 798 N N . ASP A 1 96 ? 12.289 -6.975 -9.254 1.00 89.88 96 ASP A N 1
ATOM 799 C CA . ASP A 1 96 ? 13.129 -6.792 -8.060 1.00 89.88 96 ASP A CA 1
ATOM 800 C C . ASP A 1 96 ? 14.452 -6.069 -8.339 1.00 89.88 96 ASP A C 1
ATOM 802 O O . ASP A 1 96 ? 15.060 -5.455 -7.450 1.00 89.88 96 ASP A O 1
ATOM 806 N N . SER A 1 97 ? 14.948 -6.143 -9.575 1.00 89.19 97 SER A N 1
ATOM 807 C CA . SER A 1 97 ? 16.138 -5.399 -9.986 1.00 89.19 97 SER A CA 1
ATOM 808 C C . SER A 1 97 ? 15.853 -3.902 -10.153 1.00 89.19 97 SER A C 1
ATOM 810 O O . SER A 1 97 ? 16.733 -3.075 -9.898 1.00 89.19 97 SER A O 1
ATOM 812 N N . VAL A 1 98 ? 14.629 -3.540 -10.543 1.00 89.19 98 VAL A N 1
ATOM 813 C CA . VAL A 1 98 ? 14.198 -2.157 -10.791 1.00 89.19 98 VAL A CA 1
ATOM 814 C C . VAL A 1 98 ? 13.738 -1.497 -9.496 1.00 89.19 98 VAL A C 1
ATOM 816 O O . VAL A 1 98 ? 14.154 -0.378 -9.187 1.00 89.19 98 VAL A O 1
ATOM 819 N N . VAL A 1 99 ? 12.913 -2.208 -8.733 1.00 90.31 99 VAL A N 1
ATOM 820 C CA . VAL A 1 99 ? 12.208 -1.722 -7.547 1.00 90.31 99 VAL A CA 1
ATOM 821 C C . VAL A 1 99 ? 13.172 -1.691 -6.356 1.00 90.31 99 VAL A C 1
ATOM 823 O O . VAL A 1 99 ? 13.313 -2.645 -5.596 1.00 90.31 99 VAL A O 1
ATOM 826 N N . THR A 1 100 ? 13.915 -0.589 -6.227 1.00 87.94 100 THR A N 1
ATOM 827 C CA . THR A 1 100 ? 14.898 -0.386 -5.143 1.00 87.94 100 THR A CA 1
ATOM 828 C C . THR A 1 100 ? 14.679 0.907 -4.367 1.00 87.94 100 THR A C 1
ATOM 830 O O . THR A 1 100 ? 15.628 1.458 -3.814 1.00 87.94 100 THR A O 1
ATOM 833 N N . TRP A 1 101 ? 13.464 1.441 -4.400 1.00 90.19 101 TRP A N 1
ATOM 834 C CA . TRP A 1 101 ? 13.098 2.668 -3.702 1.00 90.19 101 TRP A CA 1
ATOM 835 C C . TRP A 1 101 ? 12.351 2.380 -2.399 1.00 90.19 101 TRP A C 1
ATOM 837 O O . TRP A 1 101 ? 12.025 1.230 -2.090 1.00 90.19 101 TRP A O 1
ATOM 847 N N . TRP A 1 102 ? 12.099 3.455 -1.652 1.00 91.56 102 TRP A N 1
ATOM 848 C CA . TRP A 1 102 ? 11.469 3.403 -0.341 1.00 91.56 102 TRP A CA 1
ATOM 849 C C . TRP A 1 102 ? 10.085 2.737 -0.367 1.00 91.56 102 TRP A C 1
ATOM 851 O O . TRP A 1 102 ? 9.319 2.939 -1.308 1.00 91.56 102 TRP A O 1
ATOM 861 N N . GLY A 1 103 ? 9.757 1.970 0.671 1.00 85.12 103 GLY A N 1
ATOM 862 C CA . GLY A 1 103 ? 8.469 1.316 0.891 1.00 85.12 103 GLY A CA 1
ATOM 863 C C . GLY A 1 103 ? 8.333 -0.073 0.262 1.00 85.12 103 GLY A C 1
ATOM 864 O O . GLY A 1 103 ? 7.297 -0.715 0.407 1.00 85.12 103 GLY A O 1
ATOM 865 N N . THR A 1 104 ? 9.358 -0.560 -0.431 1.00 91.06 104 THR A N 1
ATOM 866 C CA . THR A 1 104 ? 9.314 -1.827 -1.176 1.00 91.06 104 THR A CA 1
ATOM 867 C C . THR A 1 104 ? 9.769 -3.005 -0.317 1.00 91.06 104 THR A C 1
ATOM 869 O O . THR A 1 104 ? 10.513 -2.833 0.652 1.00 91.06 104 THR A O 1
ATOM 872 N N . LEU A 1 105 ? 9.354 -4.227 -0.671 1.00 89.50 105 LEU A N 1
ATOM 873 C CA . LEU A 1 105 ? 9.739 -5.446 0.057 1.00 89.50 105 LEU A CA 1
ATOM 874 C C . LEU A 1 105 ? 11.263 -5.574 0.226 1.00 89.50 105 LEU A C 1
ATOM 876 O O . LEU A 1 105 ? 11.748 -5.934 1.298 1.00 89.50 105 LEU A O 1
ATOM 880 N N . LYS A 1 106 ? 12.020 -5.218 -0.815 1.00 87.75 106 LYS A N 1
ATOM 881 C CA . LYS A 1 106 ? 13.484 -5.277 -0.824 1.00 87.75 106 LYS A CA 1
ATOM 882 C C . LYS A 1 106 ? 14.124 -4.344 0.203 1.00 87.75 106 LYS A C 1
ATOM 884 O O . LYS A 1 106 ? 15.129 -4.705 0.814 1.00 87.75 106 LYS A O 1
ATOM 889 N N . GLU A 1 107 ? 13.557 -3.156 0.400 1.00 89.81 107 GLU A N 1
ATOM 890 C CA . GLU A 1 107 ? 14.035 -2.223 1.421 1.00 89.81 107 GLU A CA 1
ATOM 891 C C . GLU A 1 107 ? 13.762 -2.759 2.829 1.00 89.81 107 GLU A C 1
ATOM 893 O O . GLU A 1 107 ? 14.672 -2.760 3.659 1.00 89.81 107 GLU A O 1
ATOM 898 N N . ARG A 1 108 ? 12.556 -3.293 3.076 1.00 90.12 108 ARG A N 1
ATOM 899 C CA . ARG A 1 108 ? 12.219 -3.934 4.357 1.00 90.12 108 ARG A CA 1
ATOM 900 C C . ARG A 1 108 ? 13.190 -5.071 4.675 1.00 90.12 108 ARG A C 1
ATOM 902 O O . ARG A 1 108 ? 13.803 -5.067 5.735 1.00 90.12 108 ARG A O 1
ATOM 909 N N . GLN A 1 109 ? 13.425 -5.979 3.729 1.00 91.31 109 GLN A N 1
ATOM 910 C CA . GLN A 1 109 ? 14.375 -7.086 3.904 1.00 91.31 109 GLN A CA 1
ATOM 911 C C . GLN A 1 109 ? 15.809 -6.601 4.171 1.00 91.31 109 GLN A C 1
ATOM 913 O O . GLN A 1 109 ? 16.536 -7.193 4.971 1.00 91.31 109 GLN A O 1
ATOM 918 N N . ALA A 1 110 ? 16.240 -5.522 3.509 1.00 90.06 110 ALA A N 1
ATOM 919 C CA . ALA A 1 110 ? 17.554 -4.934 3.748 1.00 90.06 110 ALA A CA 1
ATOM 920 C C . ALA A 1 110 ? 17.669 -4.341 5.162 1.00 90.06 110 ALA A C 1
ATOM 922 O O . ALA A 1 110 ? 18.719 -4.482 5.795 1.00 90.06 110 ALA A O 1
ATOM 923 N N . TYR A 1 111 ? 16.601 -3.714 5.662 1.00 90.69 111 TYR A N 1
ATOM 924 C CA . TYR A 1 111 ? 16.518 -3.225 7.034 1.00 90.69 111 TYR A CA 1
ATOM 925 C C . TYR A 1 111 ? 16.567 -4.376 8.042 1.00 90.69 111 TYR A C 1
ATOM 927 O O . TYR A 1 111 ? 17.463 -4.385 8.884 1.00 90.69 111 TYR A O 1
ATOM 935 N N . GLU A 1 112 ? 15.698 -5.380 7.903 1.00 92.75 112 GLU A N 1
ATOM 936 C CA . GLU A 1 112 ? 15.622 -6.538 8.807 1.00 92.75 112 GLU A CA 1
ATOM 937 C C . GLU A 1 112 ? 16.953 -7.291 8.879 1.00 92.75 112 GLU A C 1
ATOM 939 O O . GLU A 1 112 ? 17.427 -7.647 9.956 1.00 92.75 112 GLU A O 1
ATOM 944 N N . LYS A 1 113 ? 17.626 -7.466 7.735 1.00 93.62 113 LYS A N 1
ATOM 945 C CA . LYS A 1 113 ? 18.956 -8.083 7.683 1.00 93.62 113 LYS A CA 1
ATOM 946 C C . LYS A 1 113 ? 20.017 -7.260 8.416 1.00 93.62 113 LYS A C 1
ATOM 948 O O . LYS A 1 113 ? 20.960 -7.830 8.962 1.00 93.62 113 LYS A O 1
ATOM 953 N N . LYS A 1 114 ? 19.912 -5.930 8.383 1.00 92.56 114 LYS A N 1
ATOM 954 C CA . LYS A 1 114 ? 20.884 -5.021 9.003 1.00 92.56 114 LYS A CA 1
ATOM 955 C C . LYS A 1 114 ? 20.671 -4.896 10.511 1.00 92.56 114 LYS A C 1
ATOM 957 O O . LYS A 1 114 ? 21.653 -4.812 11.242 1.00 92.56 114 LYS A O 1
ATOM 962 N N . THR A 1 115 ? 19.424 -4.834 10.965 1.00 90.50 115 THR A N 1
ATOM 963 C CA . THR A 1 115 ? 19.080 -4.634 12.381 1.00 90.50 115 THR A CA 1
ATOM 964 C C . THR A 1 115 ? 18.904 -5.943 13.142 1.00 90.50 115 THR A C 1
ATOM 966 O O . THR A 1 115 ? 19.056 -5.948 14.358 1.00 90.50 115 THR A O 1
ATOM 969 N N . GLY A 1 116 ? 18.614 -7.047 12.448 1.00 89.00 116 GLY A N 1
ATOM 970 C CA . GLY A 1 116 ? 18.237 -8.317 13.069 1.00 89.00 116 GLY A CA 1
ATOM 971 C C . GLY A 1 116 ? 16.826 -8.303 13.669 1.00 89.00 116 GLY A C 1
ATOM 972 O O . GLY A 1 116 ? 16.446 -9.260 14.338 1.00 89.00 116 GLY A O 1
ATOM 973 N N . THR A 1 117 ? 16.056 -7.236 13.438 1.00 87.00 117 THR A N 1
ATOM 974 C CA . THR A 1 117 ? 14.686 -7.075 13.935 1.00 87.00 117 THR A CA 1
ATOM 975 C C . THR A 1 117 ? 13.709 -7.357 12.807 1.00 87.00 117 THR A C 1
ATOM 977 O O . THR A 1 117 ? 13.811 -6.740 11.751 1.00 87.00 117 THR A O 1
ATOM 980 N N . VAL A 1 118 ? 12.751 -8.254 13.039 1.00 87.81 118 VAL A N 1
ATOM 981 C CA . VAL A 1 118 ? 11.648 -8.514 12.103 1.00 87.81 118 VAL A CA 1
ATOM 982 C C . VAL A 1 118 ? 10.605 -7.411 12.248 1.00 87.81 118 VAL A C 1
ATOM 984 O O . VAL A 1 118 ? 10.180 -7.107 13.365 1.00 87.81 118 VAL A O 1
ATOM 987 N N . VAL A 1 119 ? 10.190 -6.809 11.133 1.00 86.19 119 VAL A N 1
ATOM 988 C CA . VAL A 1 119 ? 9.110 -5.819 11.141 1.00 86.19 119 VAL A CA 1
ATOM 989 C C . VAL A 1 119 ? 7.788 -6.575 11.280 1.00 86.19 119 VAL A C 1
ATOM 991 O O . VAL A 1 119 ? 7.395 -7.322 10.385 1.00 86.19 119 VAL A O 1
ATOM 994 N N . ARG A 1 120 ? 7.115 -6.416 12.425 1.00 83.81 120 ARG A N 1
ATOM 995 C CA . ARG A 1 120 ? 5.797 -7.015 12.673 1.00 83.81 120 ARG A CA 1
ATOM 996 C C . ARG A 1 120 ? 4.730 -6.230 11.908 1.00 83.81 120 ARG A C 1
ATOM 998 O O . ARG A 1 120 ? 4.654 -5.017 12.066 1.00 83.81 120 ARG A O 1
ATOM 1005 N N . ASP A 1 121 ? 3.927 -6.940 11.123 1.00 81.06 121 ASP A N 1
ATOM 1006 C CA . ASP A 1 121 ? 2.706 -6.413 10.508 1.00 81.06 121 ASP A CA 1
ATOM 1007 C C . ASP A 1 121 ? 1.626 -6.309 11.593 1.00 81.06 121 ASP A C 1
ATOM 1009 O O . ASP A 1 121 ? 1.310 -7.316 12.234 1.00 81.06 121 ASP A O 1
ATOM 1013 N N . THR A 1 122 ? 1.135 -5.098 11.855 1.00 79.88 122 THR A N 1
ATOM 1014 C CA . THR A 1 122 ? 0.028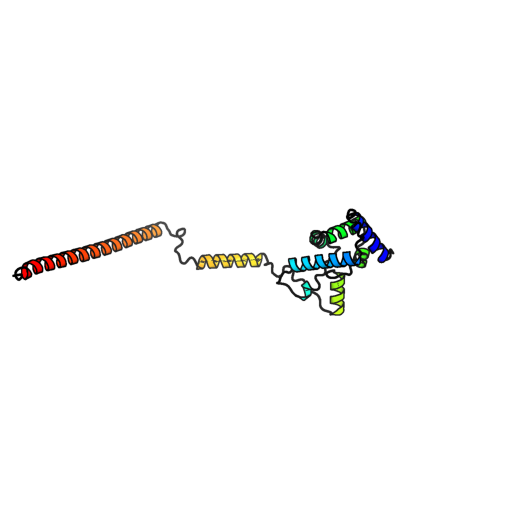 -4.839 12.793 1.00 79.88 122 THR A CA 1
ATOM 1015 C C . THR A 1 122 ? -1.291 -4.611 12.057 1.00 79.88 122 THR A C 1
ATOM 1017 O O . THR A 1 122 ? -2.319 -4.341 12.678 1.00 79.88 122 THR A O 1
ATOM 1020 N N . THR A 1 123 ? -1.298 -4.768 10.727 1.00 75.12 123 THR A N 1
ATOM 1021 C CA . THR A 1 123 ? -2.513 -4.701 9.917 1.00 75.12 123 THR A CA 1
ATOM 1022 C C . THR A 1 123 ? -3.570 -5.670 10.444 1.00 75.12 123 THR A C 1
ATOM 1024 O O . THR A 1 123 ? -3.446 -6.887 10.310 1.00 75.12 123 THR A O 1
ATOM 1027 N N . GLY A 1 124 ? -4.673 -5.117 10.946 1.00 70.31 124 GLY A N 1
ATOM 1028 C CA . GLY A 1 124 ? -5.821 -5.899 11.398 1.00 70.31 124 GLY A CA 1
ATOM 1029 C C . GLY A 1 124 ? -5.751 -6.362 12.851 1.00 70.31 124 GLY A C 1
ATOM 1030 O O . GLY A 1 124 ? -6.690 -7.027 13.276 1.00 70.31 124 GLY A O 1
ATOM 1031 N N . ASP A 1 125 ? -4.720 -5.976 13.614 1.00 78.38 125 ASP A N 1
ATOM 1032 C CA . ASP A 1 125 ? -4.680 -6.196 15.070 1.00 78.38 125 ASP A CA 1
ATOM 1033 C C . ASP A 1 125 ? -5.869 -5.504 15.772 1.00 78.38 125 ASP A C 1
ATOM 1035 O O . ASP A 1 125 ? -6.412 -6.036 16.737 1.00 78.38 125 ASP A O 1
ATOM 1039 N N . ASP A 1 126 ? -6.318 -4.357 15.249 1.00 73.19 126 ASP A N 1
ATOM 1040 C CA . ASP A 1 126 ? -7.445 -3.587 15.796 1.00 73.19 126 ASP A CA 1
ATOM 1041 C C . ASP A 1 126 ? -8.823 -4.095 15.333 1.00 73.19 126 ASP A C 1
ATOM 1043 O O . ASP A 1 126 ? -9.855 -3.556 15.736 1.00 73.19 126 ASP A O 1
ATOM 1047 N N . ILE A 1 127 ? -8.876 -5.102 14.451 1.00 78.31 127 ILE A N 1
ATOM 1048 C CA . ILE A 1 127 ? -10.144 -5.662 13.976 1.00 78.31 127 ILE A CA 1
ATOM 1049 C C . ILE A 1 127 ? -10.558 -6.770 14.948 1.00 78.31 127 ILE A C 1
ATOM 1051 O O . ILE A 1 127 ? -9.914 -7.823 14.970 1.00 78.31 127 ILE A O 1
ATOM 1055 N N . PRO A 1 128 ? -11.641 -6.585 15.726 1.00 82.50 128 PRO A N 1
ATOM 1056 C CA . PRO A 1 128 ? -12.079 -7.604 16.657 1.00 82.50 128 PRO A CA 1
ATOM 1057 C C . PRO A 1 128 ? -12.487 -8.867 15.899 1.00 82.50 128 PRO A C 1
ATOM 1059 O O . PRO A 1 128 ? -13.132 -8.830 14.846 1.00 82.50 128 PRO A O 1
ATOM 1062 N N . THR A 1 129 ? -12.121 -10.011 16.461 1.00 87.12 129 THR A N 1
ATOM 1063 C CA . THR A 1 129 ? -12.555 -11.317 15.968 1.00 87.12 129 THR A CA 1
ATOM 1064 C C . THR A 1 129 ? -14.077 -11.427 16.095 1.00 87.12 129 THR A C 1
ATOM 1066 O O . THR A 1 129 ? -14.685 -10.800 16.960 1.00 87.12 129 THR A O 1
ATOM 1069 N N . TRP A 1 130 ? -14.720 -12.253 15.262 1.00 86.81 130 TRP A N 1
ATOM 1070 C CA . TRP A 1 130 ? -16.174 -12.467 15.327 1.00 86.81 130 TRP A CA 1
ATOM 1071 C C . TRP A 1 130 ? -16.667 -12.833 16.737 1.00 86.81 130 TRP A C 1
ATOM 1073 O O . TRP A 1 130 ? -17.722 -12.367 17.153 1.00 86.81 130 TRP A O 1
ATOM 1083 N N . GLU A 1 131 ? -15.883 -13.615 17.479 1.00 89.00 131 GLU A N 1
ATOM 1084 C CA . GLU A 1 131 ? -16.149 -13.981 18.875 1.00 89.00 131 GLU A CA 1
ATOM 1085 C C . GLU A 1 131 ? -16.181 -12.750 19.793 1.00 89.00 131 GLU A C 1
ATOM 1087 O O . GLU A 1 131 ? -17.163 -12.545 20.500 1.00 89.00 131 GLU A O 1
ATOM 1092 N N . GLN A 1 132 ? -15.182 -11.867 19.686 1.00 87.62 132 GLN A N 1
ATOM 1093 C CA . GLN A 1 132 ? -15.115 -10.612 20.446 1.00 87.62 132 GLN A CA 1
ATOM 1094 C C . GLN A 1 132 ? -16.298 -9.692 20.117 1.00 87.62 132 GLN A C 1
ATOM 1096 O O . GLN A 1 132 ? -16.885 -9.087 21.005 1.00 87.62 132 GLN A O 1
ATOM 1101 N N . VAL A 1 133 ? -16.717 -9.633 18.848 1.00 89.44 133 VAL A N 1
ATOM 1102 C CA . VAL A 1 133 ? -17.914 -8.875 18.447 1.00 89.44 133 VAL A CA 1
ATOM 1103 C C . VAL A 1 133 ? -19.185 -9.447 19.087 1.00 89.44 133 VAL A C 1
ATOM 1105 O O . VAL A 1 133 ? -20.071 -8.683 19.470 1.00 89.44 133 VAL A O 1
ATOM 1108 N N . GLN A 1 134 ? -19.303 -10.776 19.208 1.00 88.12 134 GLN A N 1
ATOM 1109 C CA . GLN A 1 134 ? -20.443 -11.388 19.896 1.00 88.12 134 GLN A CA 1
ATOM 1110 C C . GLN A 1 134 ? -20.439 -11.060 21.387 1.00 88.12 134 GLN A C 1
ATOM 1112 O O . GLN A 1 134 ? -21.494 -10.720 21.914 1.00 88.12 134 GLN A O 1
ATOM 1117 N N . GLU A 1 135 ? -19.285 -11.115 22.049 1.00 87.88 135 GLU A N 1
ATOM 1118 C CA . GLU A 1 135 ? -19.152 -10.751 23.464 1.00 87.88 135 GLU A CA 1
ATOM 1119 C C . GLU A 1 135 ? -19.538 -9.290 23.704 1.00 87.88 135 GLU A C 1
ATOM 1121 O O . GLU A 1 135 ? -20.421 -9.034 24.517 1.00 87.88 135 GLU A O 1
ATOM 1126 N N . MET A 1 136 ? -19.008 -8.355 22.908 1.00 86.62 136 MET A N 1
ATOM 1127 C CA . MET A 1 136 ? -19.377 -6.934 22.980 1.00 86.62 136 MET A CA 1
ATOM 1128 C C . MET A 1 136 ? -20.883 -6.715 22.782 1.00 86.62 136 MET A C 1
ATOM 1130 O O . MET A 1 136 ? -21.490 -5.876 23.441 1.00 86.62 136 MET A O 1
ATOM 1134 N N . LYS A 1 137 ? -21.512 -7.476 21.876 1.00 86.31 137 LYS A N 1
ATOM 1135 C CA . LYS A 1 137 ? -22.961 -7.403 21.656 1.00 86.31 137 LYS A CA 1
ATOM 1136 C C . LYS A 1 137 ? -23.749 -7.950 22.850 1.00 86.31 137 LYS A C 1
ATOM 1138 O O . LYS A 1 137 ? -24.793 -7.401 23.176 1.00 86.31 137 LYS A O 1
ATOM 1143 N N . GLN A 1 138 ? -23.277 -9.032 23.469 1.00 82.38 138 GLN A N 1
ATOM 1144 C CA . GLN A 1 138 ? -23.889 -9.614 24.666 1.00 82.38 138 GLN A CA 1
ATOM 1145 C C . GLN A 1 138 ? -23.741 -8.693 25.878 1.00 82.38 138 GLN A C 1
ATOM 1147 O O . GLN A 1 138 ? -24.674 -8.587 26.661 1.00 82.38 138 GLN A O 1
ATOM 1152 N N . GLU A 1 139 ? -22.600 -8.024 26.032 1.00 79.81 139 GLU A N 1
ATOM 1153 C CA . GLU A 1 139 ? -22.393 -7.009 27.068 1.00 79.81 139 GLU A CA 1
ATOM 1154 C C . GLU A 1 139 ? -23.311 -5.806 26.855 1.00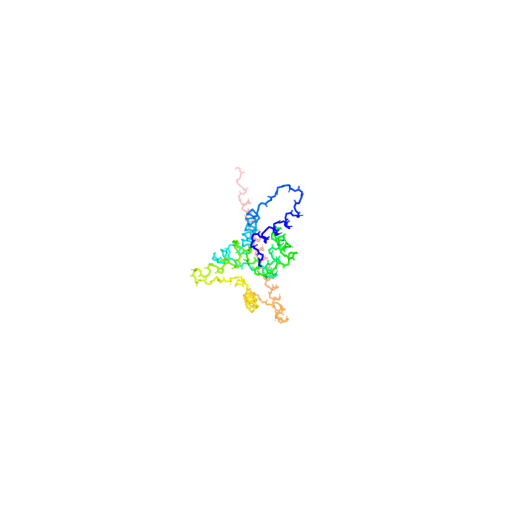 79.81 139 GLU A C 1
ATOM 1156 O O . GLU A 1 139 ? -24.041 -5.455 27.770 1.00 79.81 139 GLU A O 1
ATOM 1161 N N . ALA A 1 140 ? -23.404 -5.273 25.633 1.00 81.31 140 ALA A N 1
ATOM 1162 C CA . ALA A 1 140 ? -24.335 -4.185 25.328 1.00 81.31 140 ALA A CA 1
ATOM 1163 C C . ALA A 1 140 ? -25.808 -4.557 25.602 1.00 81.31 140 ALA A C 1
ATOM 1165 O O . ALA A 1 140 ? -26.574 -3.730 26.082 1.00 81.31 140 ALA A O 1
ATOM 1166 N N . LEU A 1 141 ? -26.205 -5.807 25.331 1.00 77.25 141 LEU A N 1
ATOM 1167 C CA . LEU A 1 141 ? -27.540 -6.321 25.668 1.00 77.25 141 LEU A CA 1
ATOM 1168 C C . LEU A 1 141 ? -27.765 -6.413 27.182 1.00 77.25 141 LEU A C 1
ATOM 1170 O O . LEU A 1 141 ? -28.862 -6.128 27.646 1.00 77.25 141 LEU A O 1
ATOM 1174 N N . LYS A 1 142 ? -26.744 -6.811 27.946 1.00 72.75 142 LYS A N 1
ATOM 1175 C CA . LYS A 1 142 ? -26.822 -6.847 29.411 1.00 72.75 142 LYS A CA 1
ATOM 1176 C C . LYS A 1 142 ? -26.906 -5.447 29.997 1.00 72.75 142 LYS A C 1
ATOM 1178 O O . LYS A 1 142 ? -27.698 -5.247 30.902 1.00 72.75 142 LYS A O 1
ATOM 1183 N N . ASP A 1 143 ? -26.147 -4.496 29.461 1.00 66.75 143 ASP A N 1
ATOM 1184 C CA . ASP A 1 143 ? -26.221 -3.096 29.877 1.00 66.75 143 ASP A CA 1
ATOM 1185 C C . ASP A 1 143 ? -27.620 -2.518 29.593 1.00 66.75 143 ASP A C 1
ATOM 1187 O O . ASP A 1 143 ? -28.190 -1.849 30.449 1.00 66.75 143 ASP A O 1
ATOM 1191 N N . GLU A 1 144 ? -28.228 -2.841 28.442 1.00 63.81 144 GLU A N 1
ATOM 1192 C CA . GLU A 1 144 ? -29.623 -2.475 28.140 1.00 63.81 144 GLU A CA 1
ATOM 1193 C C . GLU A 1 144 ? -30.640 -3.161 29.077 1.00 63.81 144 GLU A C 1
ATOM 1195 O O . GLU A 1 144 ? -31.640 -2.547 29.454 1.00 63.81 144 GLU A O 1
ATOM 1200 N N . GLU A 1 145 ? -30.411 -4.420 29.463 1.00 59.41 145 GLU A N 1
ATOM 1201 C CA . GLU A 1 145 ? -31.256 -5.142 30.427 1.00 59.41 145 GLU A CA 1
ATOM 1202 C C . GLU A 1 145 ? -31.096 -4.617 31.865 1.00 59.41 145 GLU A C 1
ATOM 1204 O O . GLU A 1 145 ? -32.083 -4.567 32.598 1.00 59.41 145 GLU A O 1
ATOM 1209 N N . GLU A 1 146 ? -29.891 -4.201 32.268 1.00 59.25 146 GLU A N 1
ATOM 1210 C CA . GLU A 1 146 ? -29.609 -3.619 33.587 1.00 59.25 146 GLU A CA 1
ATOM 1211 C C . GLU A 1 146 ? -30.059 -2.151 33.694 1.00 59.25 146 GLU A C 1
ATOM 1213 O O . GLU A 1 146 ? -30.484 -1.723 34.767 1.00 59.25 146 GLU A O 1
ATOM 1218 N N . GLU A 1 147 ? -30.032 -1.377 32.602 1.00 56.53 147 GLU A N 1
ATOM 1219 C CA . GLU A 1 147 ? -30.556 -0.001 32.561 1.00 56.53 147 GLU A CA 1
ATOM 1220 C C . GLU A 1 147 ? -32.099 0.037 32.524 1.00 56.53 147 GLU A C 1
ATOM 1222 O O . GLU A 1 147 ? -32.725 1.046 32.870 1.00 56.53 147 GLU A O 1
ATOM 1227 N N . PHE A 1 148 ? -32.748 -1.080 32.180 1.00 51.69 148 PHE A N 1
ATOM 1228 C CA . PHE A 1 148 ? -34.196 -1.236 32.258 1.00 51.69 148 PHE A CA 1
ATOM 1229 C C . PHE A 1 148 ? -34.651 -1.557 33.695 1.00 51.69 148 PHE A C 1
ATOM 1231 O O . PHE A 1 148 ? -35.184 -2.622 33.988 1.00 51.69 148 PHE A O 1
ATOM 1238 N N . ASP A 1 149 ? -34.551 -0.569 34.590 1.00 55.28 149 ASP A N 1
ATOM 1239 C CA . ASP A 1 149 ? -35.129 -0.589 35.954 1.00 55.28 149 ASP A CA 1
ATOM 1240 C C . ASP A 1 149 ? -36.681 -0.479 35.940 1.00 55.28 149 ASP A C 1
ATOM 1242 O O . ASP A 1 149 ? -37.352 -0.200 36.938 1.00 55.28 149 ASP A O 1
ATOM 1246 N N . GLY A 1 150 ? -37.279 -0.646 34.755 1.00 59.09 150 GLY A N 1
ATOM 1247 C CA . GLY A 1 150 ? -38.704 -0.569 34.492 1.00 59.09 150 GLY A CA 1
ATOM 1248 C C . GLY A 1 150 ? -39.340 -1.951 34.488 1.00 59.09 150 GLY A C 1
ATOM 1249 O O . GLY A 1 150 ? -38.796 -2.925 33.986 1.00 59.09 150 GLY A O 1
ATOM 1250 N N . ILE A 1 151 ? -40.552 -2.054 35.015 1.00 59.22 151 ILE A N 1
ATOM 1251 C CA . ILE A 1 151 ? -41.368 -3.255 34.851 1.00 59.22 151 ILE A CA 1
ATOM 1252 C C . ILE A 1 151 ? -41.604 -3.464 33.347 1.00 59.22 151 ILE A C 1
ATOM 1254 O O . ILE A 1 151 ? -42.168 -2.587 32.692 1.00 59.22 151 ILE A O 1
ATOM 1258 N N . ASN A 1 152 ? -41.186 -4.606 32.788 1.00 60.34 152 ASN A N 1
ATOM 1259 C CA . ASN A 1 152 ? -41.394 -4.905 31.370 1.00 60.34 152 ASN A CA 1
ATOM 1260 C C . ASN A 1 152 ? -42.902 -5.106 31.114 1.00 60.34 152 ASN A C 1
ATOM 1262 O O . ASN A 1 152 ? -43.481 -6.095 31.575 1.00 60.34 152 ASN A O 1
ATOM 1266 N N . PRO A 1 153 ? -43.571 -4.197 30.377 1.00 54.84 153 PRO A N 1
ATOM 1267 C CA . PRO A 1 153 ? -45.021 -4.240 30.205 1.00 54.84 153 PRO A CA 1
ATOM 1268 C C . PRO A 1 153 ? -45.486 -5.440 29.371 1.00 54.84 153 PRO A C 1
ATOM 1270 O O . PRO A 1 153 ? -46.676 -5.743 29.348 1.00 54.84 153 PRO A O 1
ATOM 1273 N N . TYR A 1 154 ? -44.563 -6.137 28.703 1.00 55.47 154 TYR A N 1
ATOM 1274 C CA . TYR A 1 154 ? -44.850 -7.326 27.905 1.00 55.47 154 TYR A CA 1
ATOM 1275 C C . TYR A 1 154 ? -44.665 -8.639 28.675 1.00 55.47 154 TYR A C 1
ATOM 1277 O O . TYR A 1 154 ? -45.053 -9.689 28.165 1.00 55.47 154 TYR A O 1
ATOM 1285 N N . THR A 1 155 ? -44.100 -8.603 29.888 1.00 58.75 155 THR A N 1
ATOM 1286 C CA . THR A 1 155 ? -43.954 -9.786 30.758 1.00 58.75 155 THR A CA 1
ATOM 1287 C C . THR A 1 155 ? -44.919 -9.786 31.941 1.00 58.75 155 THR A C 1
ATOM 1289 O O . THR A 1 155 ? -45.010 -10.794 32.637 1.00 58.75 155 THR A O 1
ATOM 1292 N N . LEU A 1 156 ? -45.632 -8.681 32.181 1.00 59.66 156 LEU A N 1
ATOM 1293 C CA . LEU A 1 156 ? -46.683 -8.606 33.194 1.00 59.66 156 LEU A CA 1
ATOM 1294 C C . LEU A 1 156 ? -47.869 -9.482 32.803 1.00 59.66 156 LEU A C 1
ATOM 1296 O O . LEU A 1 156 ? -48.366 -9.425 31.674 1.00 59.66 156 LEU A O 1
ATOM 1300 N N . ASN A 1 157 ? -48.377 -10.252 33.761 1.00 70.75 157 ASN A N 1
ATOM 1301 C CA . ASN A 1 157 ? -49.619 -10.968 33.541 1.00 70.75 157 ASN A CA 1
ATOM 1302 C C . ASN A 1 157 ? -50.779 -9.959 33.478 1.00 70.75 157 ASN A C 1
ATOM 1304 O O . ASN A 1 157 ? -50.754 -8.909 34.126 1.00 70.75 157 ASN A O 1
ATOM 1308 N N . ARG A 1 158 ? -51.830 -10.268 32.708 1.00 71.38 158 ARG A N 1
ATOM 1309 C CA . ARG A 1 158 ? -52.967 -9.349 32.485 1.00 71.38 158 ARG A CA 1
ATOM 1310 C C . ARG A 1 158 ? -53.556 -8.789 33.788 1.00 71.38 158 ARG A C 1
ATOM 1312 O O . ARG A 1 158 ? -53.926 -7.621 33.844 1.00 71.38 158 ARG A O 1
ATOM 1319 N N . GLU A 1 159 ? -53.630 -9.621 34.820 1.00 71.50 159 GLU A N 1
ATOM 1320 C CA . GLU A 1 159 ? -54.172 -9.267 36.135 1.00 71.50 159 GLU A CA 1
ATOM 1321 C C . GLU A 1 159 ? -53.312 -8.225 36.864 1.00 71.50 159 GLU A C 1
ATOM 1323 O O . GLU A 1 159 ? -53.842 -7.317 37.504 1.00 71.50 159 GLU A O 1
ATOM 1328 N N . GLU A 1 160 ? -51.990 -8.305 36.718 1.00 76.25 160 GLU A N 1
ATOM 1329 C CA . GLU A 1 160 ? -51.043 -7.375 37.336 1.00 76.25 160 GLU A CA 1
ATOM 1330 C C . GLU A 1 160 ? -51.109 -6.007 36.649 1.00 76.25 160 GLU A C 1
ATOM 1332 O O . GLU A 1 160 ? -51.175 -4.975 37.318 1.00 76.25 160 GLU A O 1
ATOM 1337 N N . MET A 1 161 ? -51.215 -5.994 35.315 1.00 75.62 161 MET A N 1
ATOM 1338 C CA . MET A 1 161 ? -51.417 -4.769 34.535 1.00 75.62 161 MET A CA 1
ATOM 1339 C C . MET A 1 161 ? -52.746 -4.080 34.885 1.00 75.62 161 MET A C 1
ATOM 1341 O O . MET A 1 161 ? -52.790 -2.864 35.080 1.00 75.62 161 MET A O 1
ATOM 1345 N N . GLU A 1 162 ? -53.834 -4.847 35.015 1.00 80.06 162 GLU A N 1
ATOM 1346 C CA . GLU A 1 162 ? -55.134 -4.317 35.444 1.00 80.06 162 GLU A CA 1
ATOM 1347 C C . GLU A 1 162 ? -55.093 -3.772 36.883 1.00 80.06 162 GLU A C 1
ATOM 1349 O O . GLU A 1 162 ? -55.772 -2.787 37.183 1.00 80.06 162 GLU A O 1
ATOM 1354 N N . SER A 1 163 ? -54.297 -4.374 37.771 1.00 82.81 163 SER A N 1
ATOM 1355 C CA . SER A 1 163 ? -54.088 -3.869 39.132 1.00 82.81 163 SER A CA 1
ATOM 1356 C C . SER A 1 163 ? -53.336 -2.539 39.132 1.00 82.81 163 SER A C 1
ATOM 1358 O O . SER A 1 163 ? -53.766 -1.597 39.793 1.00 82.81 163 SER A O 1
ATOM 1360 N N . MET A 1 164 ? -52.254 -2.427 38.358 1.00 77.44 164 MET A N 1
ATOM 1361 C CA . MET A 1 164 ? -51.461 -1.196 38.273 1.00 77.44 164 MET A CA 1
ATOM 1362 C C . MET A 1 164 ? -52.259 -0.022 37.699 1.00 77.44 164 MET A C 1
ATOM 1364 O O . MET A 1 164 ? -52.180 1.086 38.224 1.00 77.44 164 MET A O 1
ATOM 1368 N N . LEU A 1 165 ? -53.067 -0.261 36.661 1.00 80.81 165 LEU A N 1
ATOM 1369 C CA . LEU A 1 165 ? -53.944 0.766 36.087 1.00 80.81 165 LEU A CA 1
ATOM 1370 C C . LEU A 1 165 ? -54.970 1.271 37.111 1.00 80.81 165 LEU A C 1
ATOM 1372 O O . LEU A 1 165 ? -55.172 2.476 37.245 1.00 80.81 165 LEU A O 1
ATOM 1376 N N . LYS A 1 166 ? -55.568 0.361 37.891 1.00 85.19 166 LYS A N 1
ATOM 1377 C CA . LYS A 1 166 ? -56.499 0.725 38.971 1.00 85.19 166 LYS A CA 1
ATOM 1378 C C . LYS A 1 166 ? -55.814 1.512 40.089 1.00 85.19 166 LYS A C 1
ATOM 1380 O O . LYS A 1 166 ? -56.420 2.432 40.637 1.00 85.19 166 LYS A O 1
ATOM 1385 N N . GLU A 1 167 ? -54.578 1.158 40.435 1.00 89.50 167 GLU A N 1
ATOM 1386 C CA . GLU A 1 167 ? -53.778 1.879 41.431 1.00 89.50 167 GLU A CA 1
ATOM 1387 C C . GLU A 1 167 ? -53.469 3.308 40.951 1.00 89.50 167 GLU A C 1
ATOM 1389 O O . GLU A 1 167 ? -53.661 4.267 41.698 1.00 89.50 167 GLU A O 1
ATOM 1394 N N . ALA A 1 168 ? -53.076 3.466 39.683 1.00 86.94 168 ALA A N 1
ATOM 1395 C CA . ALA A 1 168 ? -52.789 4.765 39.077 1.00 86.94 168 ALA A CA 1
ATOM 1396 C C . ALA A 1 168 ? -54.028 5.677 39.041 1.00 86.94 168 ALA A C 1
ATOM 1398 O O . ALA A 1 168 ? -53.958 6.826 39.482 1.00 86.94 168 ALA A O 1
ATOM 1399 N N . ASP A 1 169 ? -55.179 5.153 38.607 1.00 90.75 169 ASP A N 1
ATOM 1400 C CA . ASP A 1 169 ? -56.448 5.893 38.611 1.00 90.75 169 ASP A CA 1
ATOM 1401 C C . ASP A 1 169 ? -56.856 6.313 40.030 1.00 90.75 169 ASP A C 1
ATOM 1403 O O . ASP A 1 169 ? -57.322 7.434 40.260 1.00 90.75 169 ASP A O 1
ATOM 1407 N N . ARG A 1 170 ? -56.649 5.429 41.015 1.00 92.12 170 ARG A N 1
ATOM 1408 C CA . ARG A 1 170 ? -56.930 5.720 42.424 1.00 92.12 170 ARG A CA 1
ATOM 1409 C C . ARG A 1 170 ? -56.043 6.846 42.959 1.00 92.12 170 ARG A C 1
ATOM 1411 O O . ARG A 1 170 ? -56.549 7.715 43.672 1.00 92.12 170 ARG A O 1
ATOM 1418 N N . LEU A 1 171 ? -54.750 6.836 42.640 1.00 92.75 171 LEU A N 1
ATOM 1419 C CA . LEU A 1 171 ? -53.813 7.883 43.058 1.00 92.75 171 LEU A CA 1
ATOM 1420 C C . LEU A 1 171 ? -54.163 9.230 42.418 1.00 92.75 171 LEU A C 1
ATOM 1422 O O . LEU A 1 171 ? -54.257 10.230 43.128 1.00 92.75 171 LEU A O 1
ATOM 1426 N N . ALA A 1 172 ? -54.468 9.244 41.118 1.00 91.19 172 ALA A N 1
ATOM 1427 C CA . ALA A 1 172 ? -54.901 10.450 40.414 1.00 91.19 172 ALA A CA 1
ATOM 1428 C C . ALA A 1 172 ? -56.186 11.045 41.021 1.00 91.19 172 ALA A C 1
ATOM 1430 O O . ALA A 1 172 ? -56.300 12.260 41.212 1.00 91.19 172 ALA A O 1
ATOM 1431 N N . LEU A 1 173 ? -57.146 10.190 41.393 1.00 93.25 173 LEU A N 1
ATOM 1432 C CA . LEU A 1 173 ? -58.360 10.620 42.086 1.00 93.25 173 LEU A CA 1
ATOM 1433 C C . LEU A 1 173 ? -58.044 11.219 43.464 1.00 93.25 173 LEU A C 1
ATOM 1435 O O . LEU A 1 173 ? -58.611 12.247 43.838 1.00 93.25 173 LEU A O 1
ATOM 1439 N N . GLN A 1 174 ? -57.136 10.599 44.221 1.00 94.25 174 GLN A N 1
ATOM 1440 C CA . GLN A 1 174 ? -56.736 11.081 45.541 1.00 94.25 174 GLN A CA 1
ATOM 1441 C C . GLN A 1 174 ? -56.063 12.457 45.464 1.00 94.25 174 GLN A C 1
ATOM 1443 O O . GLN A 1 174 ? -56.400 13.340 46.256 1.00 94.25 174 GLN A O 1
ATOM 1448 N N . GLU A 1 175 ? -55.165 12.667 44.504 1.00 93.25 175 GLU A N 1
ATOM 1449 C CA . GLU A 1 175 ? -54.531 13.968 44.279 1.00 93.25 175 GLU A CA 1
ATOM 1450 C C . GLU A 1 175 ? -55.557 15.038 43.896 1.00 93.25 175 GLU A C 1
ATOM 1452 O O . GLU A 1 175 ? -55.554 16.132 44.465 1.00 93.25 175 GLU A O 1
ATOM 1457 N N . SER A 1 176 ? -56.489 14.714 42.995 1.00 93.06 176 SER A N 1
ATOM 1458 C CA . SER A 1 176 ? -57.560 15.633 42.601 1.00 93.06 176 SER A CA 1
ATOM 1459 C C . SER A 1 176 ? -58.431 16.046 43.794 1.00 93.06 176 SER A C 1
ATOM 1461 O O . SER A 1 176 ? -58.711 17.233 43.984 1.00 93.06 176 SER A O 1
ATOM 1463 N N . LEU A 1 177 ? -58.797 15.094 44.660 1.00 94.69 177 LEU A N 1
ATOM 1464 C CA . LEU A 1 177 ? -59.561 15.369 45.881 1.00 94.69 177 LEU A CA 1
ATOM 1465 C C . LEU A 1 177 ? -58.785 16.251 46.866 1.00 94.69 177 LEU A C 1
ATOM 1467 O O . LEU A 1 177 ? -59.364 17.165 47.455 1.00 94.69 177 LEU A O 1
ATOM 1471 N N . GLN A 1 178 ? -57.481 16.016 47.035 1.00 94.44 178 GLN A N 1
ATOM 1472 C CA . GLN A 1 178 ? -56.630 16.857 47.881 1.00 94.44 178 GLN 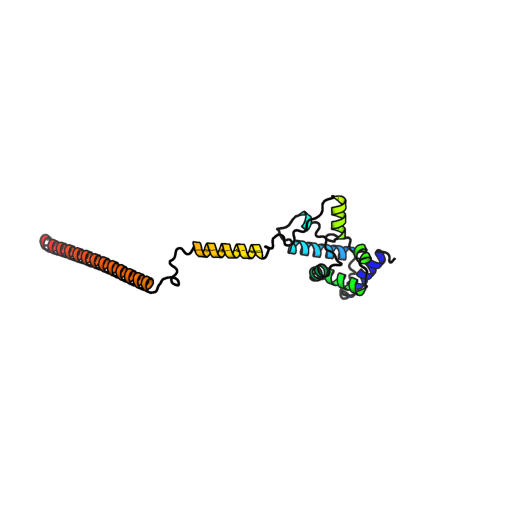A CA 1
ATOM 1473 C C . GLN A 1 178 ? -56.534 18.285 47.335 1.00 94.44 178 GLN A C 1
ATOM 1475 O O . GLN A 1 178 ? -56.683 19.245 48.093 1.00 94.44 178 GLN A O 1
ATOM 1480 N N . GLN A 1 179 ? -56.356 18.444 46.022 1.00 91.88 179 GLN A N 1
ATOM 1481 C CA . GLN A 1 179 ? -56.335 19.758 45.380 1.00 91.88 179 GLN A CA 1
ATOM 1482 C C . GLN A 1 179 ? -57.675 20.485 45.534 1.00 91.88 179 GLN A C 1
ATOM 1484 O O . GLN A 1 179 ? -57.691 21.662 45.897 1.00 91.88 179 GLN A O 1
ATOM 1489 N N . ALA A 1 180 ? -58.801 19.794 45.338 1.00 92.06 180 ALA A N 1
ATOM 1490 C CA . ALA A 1 180 ? -60.131 20.364 45.538 1.00 92.06 180 ALA A CA 1
ATOM 1491 C C . ALA A 1 180 ? -60.363 20.789 47.000 1.00 92.06 180 ALA A C 1
ATOM 1493 O O . ALA A 1 180 ? -60.888 21.874 47.260 1.00 92.06 180 ALA A O 1
ATOM 1494 N N . ALA A 1 181 ? -59.917 19.981 47.968 1.00 92.94 181 ALA A N 1
ATOM 1495 C CA . ALA A 1 181 ? -59.988 20.323 49.386 1.00 92.94 181 ALA A CA 1
ATOM 1496 C C . ALA A 1 181 ? -59.172 21.588 49.703 1.00 92.94 181 ALA A C 1
ATOM 1498 O O . ALA A 1 181 ? -59.692 22.506 50.344 1.00 92.94 181 ALA A O 1
ATOM 1499 N N . LEU A 1 182 ? -57.941 21.688 49.189 1.00 93.38 182 LEU A N 1
ATOM 1500 C CA . LEU A 1 182 ? -57.100 22.879 49.337 1.00 93.38 182 LEU A CA 1
ATOM 1501 C C . LEU A 1 182 ? -57.754 24.117 48.713 1.00 93.38 182 LEU A C 1
ATOM 1503 O O . LEU A 1 182 ? -57.824 25.156 49.367 1.00 93.38 182 LEU A O 1
ATOM 1507 N N . GLN A 1 183 ? -58.294 24.007 47.496 1.00 90.81 183 GLN A N 1
ATOM 1508 C CA . GLN A 1 183 ? -59.002 25.104 46.823 1.00 90.81 183 GLN A CA 1
ATOM 1509 C C . GLN A 1 183 ? -60.250 25.553 47.593 1.00 90.81 183 GLN A C 1
ATOM 1511 O O . GLN A 1 183 ? -60.524 26.750 47.703 1.00 90.81 183 GLN A O 1
ATOM 1516 N N . SER A 1 184 ? -61.004 24.616 48.170 1.00 88.69 184 SER A N 1
ATOM 1517 C CA . SER A 1 184 ? -62.173 24.951 48.987 1.00 88.69 184 SER A CA 1
ATOM 1518 C C . SER A 1 184 ? -61.772 25.710 50.259 1.00 88.69 184 SER A C 1
ATOM 1520 O O . SER A 1 184 ? -62.386 26.724 50.596 1.00 88.69 184 SER A O 1
ATOM 1522 N N . HIS A 1 185 ? -60.690 25.284 50.922 1.00 91.12 185 HIS A N 1
ATOM 1523 C CA . HIS A 1 185 ? -60.191 25.918 52.137 1.00 91.12 185 HIS A CA 1
ATOM 1524 C C . HIS A 1 185 ? -59.649 27.325 51.857 1.00 91.12 185 HIS A C 1
ATOM 1526 O O . HIS A 1 185 ? -59.958 28.269 52.591 1.00 91.12 185 HIS A O 1
ATOM 1532 N N . THR A 1 186 ? -58.861 27.501 50.793 1.00 90.12 186 THR A N 1
ATOM 1533 C CA . THR A 1 186 ? -58.337 28.820 50.405 1.00 90.12 186 THR A CA 1
ATOM 1534 C C . THR A 1 186 ? -59.471 29.779 50.058 1.00 90.12 186 THR A C 1
ATOM 1536 O O . THR A 1 186 ? -59.490 30.903 50.561 1.00 90.12 186 THR A O 1
ATOM 1539 N N . THR A 1 187 ? -60.468 29.315 49.301 1.00 90.25 187 THR A N 1
ATOM 1540 C CA . THR A 1 187 ? -61.651 30.109 48.937 1.00 90.25 187 THR A CA 1
ATOM 1541 C C . THR A 1 187 ? -62.460 30.518 50.171 1.00 90.25 187 THR A C 1
ATOM 1543 O O . THR A 1 187 ? -62.791 31.693 50.333 1.00 90.25 187 THR A O 1
ATOM 1546 N N . ALA A 1 188 ? -62.731 29.587 51.092 1.00 89.44 188 ALA A N 1
ATOM 1547 C CA . ALA A 1 188 ? -63.439 29.882 52.340 1.00 89.44 188 ALA A CA 1
ATOM 1548 C C . ALA A 1 188 ? -62.679 30.891 53.218 1.00 89.44 188 ALA A C 1
ATOM 1550 O O . ALA A 1 188 ? -63.278 31.800 53.796 1.00 89.44 188 ALA A O 1
ATOM 1551 N N . THR A 1 189 ? -61.351 30.769 53.281 1.00 90.00 189 THR A N 1
ATOM 1552 C CA . THR A 1 189 ? -60.494 31.703 54.025 1.00 90.00 189 THR A CA 1
ATOM 1553 C C . THR A 1 189 ? -60.536 33.101 53.407 1.00 90.00 189 THR A C 1
ATOM 1555 O O . THR A 1 189 ? -60.726 34.081 54.127 1.00 90.00 189 THR A O 1
ATOM 1558 N N . ALA A 1 190 ? -60.438 33.202 52.078 1.00 86.50 190 ALA A N 1
ATOM 1559 C CA . ALA A 1 190 ? -60.516 34.472 51.360 1.00 86.50 190 ALA A CA 1
ATOM 1560 C C . ALA A 1 190 ? -61.864 35.180 51.582 1.00 86.50 190 ALA A C 1
ATOM 1562 O O . ALA A 1 190 ? -61.897 36.373 51.887 1.00 86.50 190 ALA A O 1
ATOM 1563 N N . LEU A 1 191 ? -62.976 34.436 51.521 1.00 88.88 191 LEU A N 1
ATOM 1564 C CA . LEU A 1 191 ? -64.311 34.969 51.810 1.00 88.88 191 LEU A CA 1
ATOM 1565 C C . LEU A 1 191 ? -64.441 35.449 53.262 1.00 88.88 191 LEU A C 1
ATOM 1567 O O . LEU A 1 191 ? -65.022 36.508 53.508 1.00 88.88 191 LEU A O 1
ATOM 1571 N N . ARG A 1 192 ? -63.870 34.712 54.224 1.00 88.62 192 ARG A N 1
ATOM 1572 C CA . ARG A 1 192 ? -63.868 35.099 55.643 1.00 88.62 192 ARG A CA 1
ATOM 1573 C C . ARG A 1 192 ? -63.098 36.399 55.876 1.00 88.62 192 ARG A C 1
ATOM 1575 O O . ARG A 1 192 ? -63.598 37.279 56.573 1.00 88.62 192 ARG A O 1
ATOM 1582 N N . VAL A 1 193 ? -61.925 36.547 55.260 1.00 86.94 193 VAL A N 1
ATOM 1583 C CA . VAL A 1 193 ? -61.131 37.784 55.311 1.00 86.94 193 VAL A CA 1
ATOM 1584 C C . VAL A 1 193 ? -61.912 38.947 54.692 1.00 86.94 193 VAL A C 1
ATOM 1586 O O . VAL A 1 193 ? -62.030 40.003 55.307 1.00 86.94 193 VAL A O 1
ATOM 1589 N N . GLN A 1 194 ? -62.536 38.748 53.528 1.00 84.69 194 GLN A N 1
ATOM 1590 C CA . GLN A 1 194 ? -63.343 39.782 52.871 1.00 84.69 194 GLN A CA 1
ATOM 1591 C C . GLN A 1 194 ? -64.547 40.228 53.722 1.00 84.69 194 GLN A C 1
ATOM 1593 O O . GLN A 1 194 ? -64.896 41.410 53.739 1.00 84.69 194 GLN A O 1
ATOM 1598 N N . GLN A 1 195 ? -65.191 39.302 54.440 1.00 83.31 195 GLN A N 1
ATOM 1599 C CA . GLN A 1 195 ? -66.265 39.632 55.381 1.00 83.31 195 GLN A CA 1
ATOM 1600 C C . GLN A 1 195 ? -65.752 40.434 56.582 1.00 83.31 195 GLN A C 1
ATOM 1602 O O . GLN A 1 195 ? -66.391 41.418 56.951 1.00 83.31 195 GLN A O 1
ATOM 1607 N N . GLN A 1 196 ? -64.600 40.069 57.155 1.00 82.81 196 GLN A N 1
ATOM 1608 C CA . GLN A 1 196 ? -63.974 40.829 58.244 1.00 82.81 196 GLN A CA 1
ATOM 1609 C C . GLN A 1 196 ? -63.598 42.249 57.809 1.00 82.81 196 GLN A C 1
ATOM 1611 O O . GLN A 1 196 ? -63.888 43.195 58.536 1.00 82.81 196 GLN A O 1
ATOM 1616 N N . PHE A 1 197 ? -63.028 42.416 56.609 1.00 76.00 197 PHE A N 1
ATOM 1617 C CA . PHE A 1 197 ? -62.746 43.739 56.044 1.00 76.00 197 PHE A CA 1
ATOM 1618 C C . PHE A 1 197 ? -64.022 44.571 55.873 1.00 76.00 197 PHE A C 1
ATOM 1620 O O . PHE A 1 197 ? -64.066 45.703 56.345 1.00 76.00 197 PHE A O 1
ATOM 1627 N N . ARG A 1 198 ? -65.094 44.002 55.298 1.00 73.62 198 ARG A N 1
ATOM 1628 C CA . ARG A 1 198 ? -66.380 44.713 55.167 1.00 73.62 198 ARG A CA 1
ATOM 1629 C C . ARG A 1 198 ? -66.995 45.106 56.513 1.00 73.62 198 ARG A C 1
ATOM 1631 O O . ARG A 1 198 ? -67.559 46.188 56.627 1.00 73.62 198 ARG A O 1
ATOM 1638 N N . GLN A 1 199 ? -66.903 44.251 57.531 1.00 74.19 199 GLN A N 1
ATOM 1639 C CA . GLN A 1 199 ? -67.389 44.573 58.878 1.00 74.19 199 GLN A CA 1
ATOM 1640 C C . GLN A 1 199 ? -66.536 45.659 59.551 1.00 74.19 199 GLN A C 1
ATOM 1642 O O . GLN A 1 199 ? -67.084 46.543 60.206 1.00 74.19 199 GLN A O 1
ATOM 1647 N N . ALA A 1 200 ? -65.213 45.639 59.361 1.00 67.88 200 ALA A N 1
ATOM 1648 C CA . ALA A 1 200 ? -64.321 46.685 59.856 1.00 67.88 200 ALA A CA 1
ATOM 1649 C C . ALA A 1 200 ? -64.600 48.040 59.180 1.00 67.88 200 ALA A C 1
ATOM 1651 O O . ALA A 1 200 ? -64.685 49.050 59.871 1.00 67.88 200 ALA A O 1
ATOM 1652 N N . GLU A 1 201 ? -64.830 48.076 57.863 1.00 66.62 201 GLU A N 1
ATOM 1653 C CA . GLU A 1 201 ? -65.237 49.303 57.157 1.00 66.62 201 GLU A CA 1
ATOM 1654 C C . GLU A 1 201 ? -66.550 49.887 57.703 1.00 66.62 201 GLU A C 1
ATOM 1656 O O . GLU A 1 201 ? -66.665 51.101 57.857 1.00 66.62 201 GLU A O 1
ATOM 1661 N N . GLN A 1 202 ? -67.521 49.043 58.069 1.00 66.44 202 GLN A N 1
ATOM 1662 C CA . GLN A 1 202 ? -68.777 49.491 58.685 1.00 66.44 202 GLN A CA 1
ATOM 1663 C C . GLN A 1 202 ? -68.593 50.045 60.109 1.00 66.44 202 GLN A C 1
ATOM 1665 O O . GLN A 1 202 ? -69.344 50.929 60.514 1.00 66.44 202 GLN A O 1
ATOM 1670 N N . LEU A 1 203 ? -67.600 49.557 60.862 1.00 60.59 203 LEU A N 1
ATOM 1671 C CA . LEU A 1 203 ? -67.308 50.004 62.232 1.00 60.59 203 LEU A CA 1
ATOM 1672 C C . LEU A 1 203 ? -66.414 51.255 62.284 1.00 60.59 203 LEU A C 1
ATOM 1674 O O . LEU A 1 203 ? -66.580 52.081 63.178 1.00 60.59 203 LEU A O 1
ATOM 1678 N N . PHE A 1 204 ? -65.488 51.417 61.333 1.00 60.00 204 PHE A N 1
ATOM 1679 C CA . PHE A 1 204 ? -64.560 52.558 61.266 1.00 60.00 204 PHE A CA 1
ATOM 1680 C C . PHE A 1 204 ? -65.012 53.675 60.305 1.00 60.00 204 PHE A C 1
ATOM 1682 O O . PHE A 1 204 ? -64.398 54.739 60.266 1.00 60.00 204 PHE A O 1
ATOM 1689 N N . GLY A 1 205 ? -66.106 53.478 59.563 1.00 57.91 205 GLY A N 1
ATOM 1690 C CA . GLY A 1 205 ? -66.655 54.439 58.600 1.00 57.91 205 GLY A CA 1
ATOM 1691 C C . GLY A 1 205 ? -67.407 55.645 59.185 1.00 57.91 205 GLY A C 1
ATOM 1692 O O . GLY A 1 205 ? -67.959 56.417 58.408 1.00 57.91 205 GLY A O 1
ATOM 1693 N N . TYR A 1 206 ? -67.439 55.835 60.512 1.00 53.66 206 TYR A N 1
ATOM 1694 C CA . TYR A 1 206 ? -68.142 56.959 61.161 1.00 53.66 206 TYR A CA 1
ATOM 1695 C C . TYR A 1 206 ? -67.230 57.999 61.837 1.00 53.66 206 TYR A C 1
ATOM 1697 O O . TYR A 1 206 ? -67.682 58.743 62.702 1.00 53.66 206 TYR A O 1
ATOM 1705 N N . VAL A 1 207 ? -65.953 58.092 61.449 1.00 51.94 207 VAL A N 1
ATOM 1706 C CA . VAL A 1 207 ? -65.098 59.234 61.826 1.00 51.94 207 VAL A CA 1
ATOM 1707 C C . VAL A 1 207 ? -64.371 59.755 60.591 1.00 51.94 207 VAL A C 1
ATOM 1709 O O . VAL A 1 207 ? -63.189 59.499 60.361 1.00 51.94 207 VAL A O 1
ATOM 1712 N N . ARG A 1 208 ? -65.115 60.486 59.764 1.00 52.62 208 ARG A N 1
ATOM 1713 C CA . ARG A 1 208 ? -64.548 61.463 58.837 1.00 52.62 208 ARG A CA 1
ATOM 1714 C C . ARG A 1 208 ? -65.507 62.642 58.715 1.00 52.62 208 ARG A C 1
ATOM 1716 O O . ARG A 1 208 ? -66.257 62.721 57.755 1.00 52.62 208 ARG A O 1
ATOM 1723 N N . GLU A 1 209 ? -65.471 63.500 59.729 1.00 45.12 209 GLU A N 1
ATOM 1724 C CA . GLU A 1 209 ? -65.722 64.948 59.690 1.00 45.12 209 GLU A CA 1
ATOM 1725 C C . GLU A 1 209 ? -65.068 65.584 60.923 1.00 45.12 209 GLU A C 1
ATOM 1727 O O . GLU A 1 209 ? -65.198 64.995 62.022 1.00 45.12 209 GLU A O 1
#

Secondary structure (DSSP, 8-state):
---HHHHHHHHHHHHHTT-TTS-----HHHHHHHHHHHHHHHHHHHH-SSS-HHHHH---B-SS-HHHHHHHTTSHHHHHHHHHHHHHT--HHHHHHH--STTBHHHHHHHHHHH-------TTTTS--HHHHHHHHHHHHHHHHHH--S--TTTS-HHHHHHHHHHHHHHHHHHHHHHHHHHHHHHHHHHHHHHHHHHHHHHHTT---

Radius of gyration: 42.49 Å; chains: 1; bounding box: 90×79×88 Å

pLDDT: mean 82.45, std 12.67, range [45.12, 95.06]

Sequence (209 aa):
MVGRRQIHQAIHSRMMKRNTDNDDVVQWDQIVSTLVTELKHEVSSYYGNEGSEVEKSYPGFDYHNEKIRARLSRWPWHRSFFKAIDYLGLSESEIDSVVTWWGTLKERQAYEKKTGTVVRDTTGDDIPTWEQVQEMKQEALKDEEEEFDGINPYTLNREEMESMLKEADRLALQESLQQAALQSHTTATALRVQQQFRQAEQLFGYVRE

Foldseek 3Di:
DDDLVNLLVQLLVQLVVVVVVDPDSQDSVNLLVVLVVLLLVLLCVQCPPPDDPLCSQAVAQEPVDPVSLVSSCVDPSSVSSNVSCVVVVDDSVSVVSNPPDTRHNVVQVVVCVVPVDHDDDCVCVPPDDPVVVVVVVVVVVVVVVVVCPDDDPVPDDPVRVVVVVVVVVVVVVVVVVVVVVVVVVVVVVVVVVVVVVVVVCVVPVPPDD

Organism: NCBI:txid74498